Protein AF-A0A9D1SBF5-F1 (afdb_monomer_lite)

Organism: NCBI:txid2840917

Sequence (293 aa):
MAETEKSLSKEQIFRQVKQLCMKADFAPSRRLICQAAGLTPPDPMKISRAFIRGQTQNKIVHQMLDIEQAFARLRKTFSGDEPDENEAQLTAQNLENILPLMSNNQERLFVRYWIDNCYGYLTDITPEKRLENINEIINLIPKGKNDSLLYSYSLLVKDLNISAADKYHTVKKAYQKTNKQEHLSRHYKELLNKTGKNYYYVLCNTASDANTPYKQRCSAVYDAVDVLKDIKYSMSYKCRARIELLNALEKLQQRQNDAKGMQKTFLLRRKYINHLNNINRLFPNPADEYYYR

pLDDT: mean 91.93, std 10.29, range [34.31, 98.5]

Radius of gyration: 27.27 Å; chains: 1; bounding box: 58×42×83 Å

Secondary structure (DSSP, 8-state):
------PPPHHHHHHHHHHHHHTT-HHHHHHHHHHHTT---SSGGGS-HHHHHHT---HHHHHHHHHHHHHHHHHHHTSSSS--HHHHHHHHHHHHHHGGG--SHHHHHHHHHHHHHHHTT-SS--HHHHHHHHHHHHHHSPTTS-HHHHHHHHHHHHHSS--HHHHHHHHHHHHHHS-TTSTTHHHHHHHHHHHHHHHHHHHHHHHH-SSS-HHHHHHHHHHHHHHTTTS---HHHHHHHHHHHHHHHHHHHHHTT-HHHHHHHHHHHHHHHHHHHHHHHH-SSGGGGGG--

Structure (mmCIF, N/CA/C/O backbone):
data_AF-A0A9D1SBF5-F1
#
_entry.id   AF-A0A9D1SBF5-F1
#
loop_
_atom_site.group_PDB
_atom_site.id
_atom_site.type_symbol
_atom_site.label_atom_id
_atom_site.label_alt_id
_atom_site.label_comp_id
_atom_site.label_asym_id
_atom_site.label_entity_id
_atom_site.label_seq_id
_atom_site.pdbx_PDB_ins_code
_atom_site.Cartn_x
_atom_site.Cartn_y
_atom_site.Cartn_z
_atom_site.occupancy
_atom_site.B_iso_or_equiv
_atom_site.auth_seq_id
_atom_site.auth_comp_id
_atom_site.auth_asym_id
_atom_site.auth_atom_id
_atom_site.pdbx_PDB_model_num
ATOM 1 N N . MET A 1 1 ? -5.796 -10.883 56.481 1.00 34.31 1 MET A N 1
ATOM 2 C CA . MET A 1 1 ? -5.516 -9.600 55.807 1.00 34.31 1 MET A CA 1
ATOM 3 C C . MET A 1 1 ? -5.720 -9.823 54.325 1.00 34.31 1 MET A C 1
ATOM 5 O O . MET A 1 1 ? -4.942 -10.562 53.741 1.00 34.31 1 MET A O 1
ATOM 9 N N . ALA A 1 2 ? -6.812 -9.307 53.760 1.00 39.22 2 ALA A N 1
ATOM 10 C CA . ALA A 1 2 ? -7.013 -9.356 52.318 1.00 39.22 2 ALA A CA 1
ATOM 11 C C . ALA A 1 2 ? -5.931 -8.485 51.673 1.00 39.22 2 ALA A C 1
ATOM 13 O O . ALA A 1 2 ? -5.788 -7.320 52.048 1.00 39.22 2 ALA A O 1
ATOM 14 N N . GLU A 1 3 ? -5.138 -9.067 50.776 1.00 36.44 3 GLU A N 1
ATOM 15 C CA . GLU A 1 3 ? -4.258 -8.302 49.903 1.00 36.44 3 GLU A CA 1
ATOM 16 C C . GLU A 1 3 ? -5.119 -7.246 49.211 1.00 36.44 3 GLU A C 1
ATOM 18 O O . GLU A 1 3 ? -6.093 -7.566 48.531 1.00 36.44 3 GLU A O 1
ATOM 23 N N . THR A 1 4 ? -4.818 -5.973 49.449 1.00 40.91 4 THR A N 1
ATOM 24 C CA . THR A 1 4 ? -5.420 -4.873 48.709 1.00 40.91 4 THR A CA 1
ATOM 25 C C . THR A 1 4 ? -5.045 -5.072 47.247 1.00 40.91 4 THR A C 1
ATOM 27 O O . THR A 1 4 ? -3.907 -4.802 46.858 1.00 40.91 4 THR A O 1
ATOM 30 N N . GLU A 1 5 ? -5.985 -5.589 46.446 1.00 46.81 5 GLU A N 1
ATOM 31 C CA . GLU A 1 5 ? -5.870 -5.636 44.990 1.00 46.81 5 GLU A CA 1
ATOM 32 C C . GLU A 1 5 ? -5.387 -4.261 44.532 1.00 46.81 5 GLU A C 1
ATOM 34 O O . GLU A 1 5 ? -6.074 -3.251 44.711 1.00 46.81 5 GLU A O 1
ATOM 39 N N . LYS A 1 6 ? -4.158 -4.194 44.007 1.00 55.59 6 LYS A N 1
ATOM 40 C CA . LYS A 1 6 ? -3.604 -2.954 43.462 1.00 55.59 6 LYS A CA 1
ATOM 41 C C . LYS A 1 6 ? -4.579 -2.451 42.403 1.00 55.59 6 LYS A C 1
ATOM 43 O O . LYS A 1 6 ? -4.660 -3.039 41.325 1.00 55.59 6 LYS A O 1
ATOM 48 N N . SER A 1 7 ? -5.309 -1.375 42.704 1.00 72.19 7 SER A N 1
ATOM 49 C CA . SER A 1 7 ? -6.230 -0.789 41.735 1.00 72.19 7 SER A CA 1
ATOM 50 C C . SER A 1 7 ? -5.425 -0.402 40.497 1.00 72.19 7 SER A C 1
ATOM 52 O O . SER A 1 7 ? -4.439 0.334 40.609 1.00 72.19 7 SER A O 1
ATOM 54 N N . LEU A 1 8 ? -5.817 -0.917 39.335 1.00 78.56 8 LEU A N 1
ATOM 55 C CA . LEU A 1 8 ? -5.140 -0.629 38.075 1.00 78.56 8 LEU A CA 1
ATOM 56 C C . LEU A 1 8 ? -5.112 0.884 37.817 1.00 78.56 8 LEU A C 1
ATOM 58 O O . LEU A 1 8 ? -6.098 1.585 38.051 1.00 78.56 8 LEU A O 1
ATOM 62 N N . SER A 1 9 ? -3.995 1.393 37.295 1.00 87.06 9 SER A N 1
ATOM 63 C CA . SER A 1 9 ? -3.918 2.790 36.858 1.00 87.06 9 SER A CA 1
ATOM 64 C C . SER A 1 9 ? -4.848 3.030 35.662 1.00 87.06 9 SER A C 1
ATOM 66 O O . SER A 1 9 ? -5.157 2.111 34.897 1.00 87.06 9 SER A O 1
ATOM 68 N N . LYS A 1 10 ? -5.265 4.280 35.435 1.00 85.00 10 LYS A N 1
ATOM 69 C CA . LYS A 1 10 ? -6.125 4.630 34.289 1.00 85.00 10 LYS A CA 1
ATOM 70 C C . LYS A 1 10 ? -5.472 4.296 32.947 1.00 85.00 10 LYS A C 1
ATOM 72 O O . LYS A 1 10 ? -6.168 3.929 32.010 1.00 85.00 10 LYS A O 1
ATOM 77 N N . GLU A 1 11 ? -4.148 4.349 32.854 1.00 86.62 11 GLU A N 1
ATOM 78 C CA . GLU A 1 11 ? -3.373 3.958 31.673 1.00 86.62 11 GLU A CA 1
ATOM 79 C C . GLU A 1 11 ? -3.355 2.438 31.473 1.00 86.62 11 GLU A C 1
ATOM 81 O O . GLU A 1 11 ? -3.417 1.960 30.337 1.00 86.62 11 GLU A O 1
ATOM 86 N N . GLN A 1 12 ? -3.287 1.659 32.558 1.00 89.88 12 GLN A N 1
ATOM 87 C CA . GLN A 1 12 ? -3.413 0.200 32.490 1.00 89.88 12 GLN A CA 1
ATOM 88 C C . GLN A 1 12 ? -4.823 -0.190 32.040 1.00 89.88 12 GLN A C 1
ATOM 90 O O . GLN A 1 12 ? -4.971 -1.002 31.123 1.00 89.88 12 GLN A O 1
ATOM 95 N N . ILE A 1 13 ? -5.841 0.462 32.607 1.00 90.88 13 ILE A N 1
ATOM 96 C CA . ILE A 1 13 ? -7.236 0.309 32.192 1.00 90.88 13 ILE A CA 1
ATOM 97 C C . ILE A 1 13 ? -7.404 0.692 30.715 1.00 90.88 13 ILE A C 1
ATOM 99 O O . ILE A 1 13 ? -8.003 -0.061 29.953 1.00 90.88 13 ILE A O 1
ATOM 103 N N . PHE A 1 14 ? -6.809 1.803 30.271 1.00 92.88 14 PHE A N 1
ATOM 104 C CA . PHE A 1 14 ? -6.858 2.250 28.876 1.00 92.88 14 PHE A CA 1
ATOM 105 C C . PHE A 1 14 ? -6.359 1.177 27.900 1.00 92.88 14 PHE A C 1
ATOM 107 O O . PHE A 1 14 ? -6.981 0.915 26.869 1.00 92.88 14 PHE A O 1
ATOM 114 N N . ARG A 1 15 ? -5.239 0.521 28.231 1.00 92.12 15 ARG A N 1
ATOM 115 C CA . ARG A 1 15 ? -4.693 -0.580 27.422 1.00 92.12 15 ARG A CA 1
ATOM 116 C C . ARG A 1 15 ? -5.639 -1.780 27.393 1.00 92.12 15 ARG A C 1
ATOM 118 O O . ARG A 1 15 ? -5.855 -2.334 26.319 1.00 92.12 15 ARG A O 1
ATOM 125 N N . GLN A 1 16 ? -6.219 -2.157 28.532 1.00 94.12 16 GLN A N 1
ATOM 126 C CA . GLN A 1 16 ? -7.167 -3.273 28.607 1.00 94.12 16 GLN A CA 1
ATOM 127 C C . GLN A 1 16 ? -8.449 -2.998 27.817 1.00 94.12 16 GLN A C 1
ATOM 129 O O . GLN A 1 16 ? -8.880 -3.858 27.052 1.00 94.12 16 GLN A O 1
ATOM 134 N N . VAL A 1 17 ? -9.013 -1.791 27.928 1.00 94.50 17 VAL A N 1
ATOM 135 C CA . VAL A 1 17 ? -10.208 -1.382 27.175 1.00 94.50 17 VAL A CA 1
ATOM 136 C C . VAL A 1 17 ? -9.982 -1.536 25.674 1.00 94.50 17 VAL A C 1
ATOM 138 O O . VAL A 1 17 ? -10.803 -2.162 25.012 1.00 94.50 17 VAL A O 1
ATOM 141 N N . LYS A 1 18 ? -8.849 -1.065 25.134 1.00 94.44 18 LYS A N 1
ATOM 142 C CA . LYS A 1 18 ? -8.529 -1.245 23.706 1.00 94.44 18 LYS A CA 1
ATOM 143 C C . LYS A 1 18 ? -8.557 -2.709 23.277 1.00 94.44 18 LYS A C 1
ATOM 145 O O . LYS A 1 18 ? -9.200 -3.044 22.287 1.00 94.44 18 LYS A O 1
ATOM 150 N N . GLN A 1 19 ? -7.887 -3.575 24.037 1.00 94.62 19 GLN A N 1
ATOM 151 C CA . GLN A 1 19 ? -7.798 -5.003 23.729 1.00 94.62 19 GLN A CA 1
ATOM 152 C C . GLN A 1 19 ? -9.167 -5.692 23.794 1.00 94.62 19 GLN A C 1
ATOM 154 O O . GLN A 1 19 ? -9.482 -6.502 22.926 1.00 94.62 19 GLN A O 1
ATOM 159 N N . LEU A 1 20 ? -9.993 -5.346 24.785 1.00 96.56 20 LEU A N 1
ATOM 160 C CA . LEU A 1 20 ? -11.356 -5.865 24.920 1.00 96.56 20 LEU A CA 1
ATOM 161 C C . LEU A 1 20 ? -12.252 -5.390 23.771 1.00 96.56 20 LEU A C 1
ATOM 163 O O . LEU A 1 20 ? -12.936 -6.199 23.151 1.00 96.56 20 LEU A O 1
ATOM 167 N N . CYS A 1 21 ? -12.208 -4.102 23.419 1.00 96.19 21 CYS A N 1
ATOM 168 C CA . CYS A 1 21 ? -13.019 -3.571 22.325 1.00 96.19 21 CYS A CA 1
ATOM 169 C C . CYS A 1 21 ? -12.639 -4.172 20.963 1.00 96.19 21 CYS A C 1
ATOM 171 O O . CYS A 1 21 ? -13.533 -4.488 20.183 1.00 96.19 21 CYS A O 1
ATOM 173 N N . MET A 1 22 ? -11.347 -4.400 20.692 1.00 94.44 22 MET A N 1
ATOM 174 C CA . MET A 1 22 ? -10.891 -5.085 19.470 1.00 94.44 22 MET A CA 1
ATOM 175 C C . MET A 1 22 ? -11.373 -6.543 19.383 1.00 94.44 22 MET A C 1
ATOM 177 O O . MET A 1 22 ? -11.531 -7.067 18.284 1.00 94.44 22 MET A O 1
ATOM 181 N N . LYS A 1 23 ? -11.631 -7.189 20.528 1.00 95.31 23 LYS A N 1
ATOM 182 C CA . LYS A 1 23 ? -12.239 -8.529 20.630 1.00 95.31 23 LYS A CA 1
ATOM 183 C C . LYS A 1 23 ? -13.770 -8.504 20.685 1.00 95.31 23 LYS A C 1
ATOM 185 O O . LYS A 1 23 ? -14.392 -9.553 20.786 1.00 95.31 23 LYS A O 1
ATOM 190 N N . ALA A 1 24 ? -14.375 -7.318 20.614 1.00 94.12 24 ALA A N 1
ATOM 191 C CA . ALA A 1 24 ? -15.806 -7.086 20.785 1.00 94.12 24 ALA A CA 1
ATOM 192 C C . ALA A 1 24 ? -16.375 -7.459 22.177 1.00 94.12 24 ALA A C 1
ATOM 194 O O . ALA A 1 24 ? -17.587 -7.653 22.319 1.00 94.12 24 ALA A O 1
ATOM 195 N N . ASP A 1 25 ? -15.529 -7.472 23.213 1.00 95.69 25 ASP A N 1
ATOM 196 C CA . ASP A 1 25 ? -15.890 -7.725 24.615 1.00 95.69 25 ASP A CA 1
ATOM 197 C C . ASP A 1 25 ? -16.334 -6.428 25.321 1.00 95.69 25 ASP A C 1
ATOM 199 O O . ASP A 1 25 ? -15.654 -5.883 26.197 1.00 95.69 25 ASP A O 1
ATOM 203 N N . PHE A 1 26 ? -17.497 -5.899 24.926 1.00 95.12 26 PHE A N 1
ATOM 204 C CA . PHE A 1 26 ? -17.938 -4.563 25.355 1.00 95.12 26 PHE A CA 1
ATOM 205 C C . PHE A 1 26 ? -18.413 -4.469 26.808 1.00 95.12 26 PHE A C 1
ATOM 207 O O . PHE A 1 26 ? -18.226 -3.436 27.441 1.00 95.12 26 PHE A O 1
ATOM 214 N N . ALA A 1 27 ? -19.016 -5.517 27.375 1.00 94.62 27 ALA A N 1
ATOM 215 C CA . ALA A 1 27 ? -19.470 -5.462 28.768 1.00 94.62 27 ALA A CA 1
ATOM 216 C C . ALA A 1 27 ? -18.290 -5.371 29.764 1.00 94.62 27 ALA A C 1
ATOM 218 O O . ALA A 1 27 ? -18.310 -4.485 30.627 1.00 94.62 27 ALA A O 1
ATOM 219 N N . PRO A 1 28 ? -17.222 -6.189 29.630 1.00 95.25 28 PRO A N 1
ATOM 220 C CA . PRO A 1 28 ? -15.994 -6.001 30.399 1.00 95.25 28 PRO A CA 1
ATOM 221 C C . PRO A 1 28 ? -15.325 -4.644 30.150 1.00 95.25 28 PRO A C 1
ATOM 223 O O . PRO A 1 28 ? -14.908 -3.998 31.113 1.00 95.25 28 PRO A O 1
ATOM 226 N N . SER A 1 29 ? -15.263 -4.165 28.895 1.00 96.44 29 SER A N 1
ATOM 227 C CA . SER A 1 29 ? -14.674 -2.846 28.621 1.00 96.44 29 SER A CA 1
ATOM 228 C C . SER A 1 29 ? -15.463 -1.734 29.301 1.00 96.44 29 SER A C 1
ATOM 230 O O . SER A 1 29 ? -14.875 -0.878 29.955 1.00 96.44 29 SER A O 1
ATOM 232 N N . ARG A 1 30 ? -16.799 -1.770 29.225 1.00 96.50 30 ARG A N 1
ATOM 233 C CA . ARG A 1 30 ? -17.650 -0.751 29.836 1.00 96.50 30 ARG A CA 1
ATOM 234 C C . ARG A 1 30 ? -17.506 -0.724 31.350 1.00 96.50 30 ARG A C 1
ATOM 236 O O . ARG A 1 30 ? -17.469 0.358 31.928 1.00 96.50 30 ARG A O 1
ATOM 243 N N . ARG A 1 31 ? -17.381 -1.890 31.994 1.00 95.50 31 ARG A N 1
ATOM 244 C CA . ARG A 1 31 ? -17.140 -1.984 33.443 1.00 95.50 31 ARG A CA 1
ATOM 245 C C . ARG A 1 31 ? -15.859 -1.256 33.844 1.00 95.50 31 ARG A C 1
ATOM 247 O O . ARG A 1 31 ? -15.890 -0.452 34.770 1.00 95.50 31 ARG A O 1
ATOM 254 N N . LEU A 1 32 ? -14.771 -1.500 33.119 1.00 95.50 32 LEU A N 1
ATOM 255 C CA . LEU A 1 32 ? -13.489 -0.837 33.340 1.00 95.50 32 LEU A CA 1
ATOM 256 C C . LEU A 1 32 ? -13.573 0.685 33.136 1.00 95.50 32 LEU A C 1
ATOM 258 O O . LEU A 1 32 ? -13.028 1.450 33.929 1.00 95.50 32 LEU A O 1
ATOM 262 N N . ILE A 1 33 ? -14.296 1.133 32.106 1.00 96.12 33 ILE A N 1
ATOM 263 C CA . ILE A 1 33 ? -14.530 2.562 31.853 1.00 96.12 33 ILE A CA 1
ATOM 264 C C . ILE A 1 33 ? -15.319 3.198 33.005 1.00 96.12 33 ILE A C 1
ATOM 266 O O . ILE A 1 33 ? -14.937 4.265 33.484 1.00 96.12 33 ILE A O 1
ATOM 270 N N . CYS A 1 34 ? -16.385 2.543 33.479 1.00 94.75 34 CYS A N 1
ATOM 271 C CA . CYS A 1 34 ? -17.155 2.999 34.636 1.00 94.75 34 CYS A CA 1
ATOM 272 C C . CYS A 1 34 ? -16.263 3.120 35.877 1.00 94.75 34 CYS A C 1
ATOM 274 O O . CYS A 1 34 ? -16.249 4.176 36.503 1.00 94.75 34 CYS A O 1
ATOM 276 N N . GLN A 1 35 ? -15.451 2.102 36.179 1.00 92.81 35 GLN A N 1
ATOM 277 C C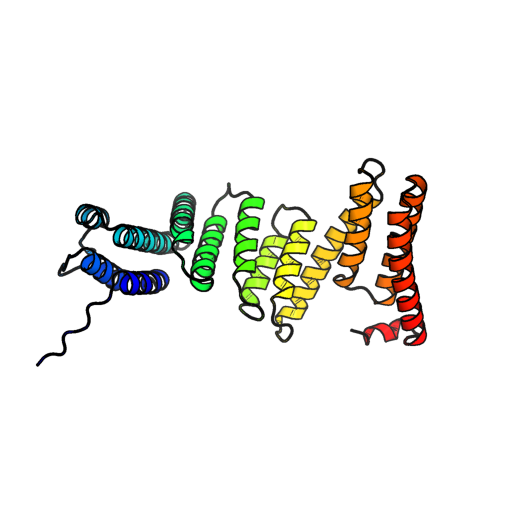A . GLN A 1 35 ? -14.512 2.137 37.306 1.00 92.81 35 GLN A CA 1
ATOM 278 C C . GLN A 1 35 ? -13.519 3.301 37.188 1.00 92.81 35 GLN A C 1
ATOM 280 O O . GLN A 1 35 ? -13.316 4.041 38.149 1.00 92.81 35 GLN A O 1
ATOM 285 N N . ALA A 1 36 ? -12.953 3.531 35.998 1.00 92.69 36 ALA A N 1
ATOM 286 C CA . ALA A 1 36 ? -12.052 4.657 35.747 1.00 92.69 36 ALA A CA 1
ATOM 287 C C . ALA A 1 36 ? -12.742 6.031 35.886 1.00 92.69 36 ALA A C 1
ATOM 289 O O . ALA A 1 36 ? -12.075 7.025 36.198 1.00 92.69 36 ALA A O 1
ATOM 290 N N . ALA A 1 37 ? -14.060 6.084 35.676 1.00 93.06 37 ALA A N 1
ATOM 291 C CA . ALA A 1 37 ? -14.909 7.250 35.902 1.00 93.06 37 ALA A CA 1
ATOM 292 C C . ALA A 1 37 ? -15.379 7.402 37.364 1.00 93.06 37 ALA A C 1
ATOM 294 O O . ALA A 1 37 ? -16.045 8.385 37.671 1.00 93.06 37 ALA A O 1
ATOM 295 N N . GLY A 1 38 ? -15.049 6.462 38.260 1.00 91.56 38 GLY A N 1
ATOM 296 C CA . GLY A 1 38 ? -15.526 6.457 39.649 1.00 91.56 38 GLY A CA 1
ATOM 297 C C . GLY A 1 38 ? -16.947 5.906 39.825 1.00 91.56 38 GLY A C 1
ATOM 298 O O . GLY A 1 38 ? -17.592 6.187 40.829 1.00 91.56 38 GLY A O 1
ATOM 299 N N . LEU A 1 39 ? -17.447 5.137 38.855 1.00 91.12 39 LEU A N 1
ATOM 300 C CA . LEU A 1 39 ? -18.784 4.543 38.848 1.00 91.12 39 LEU A CA 1
ATOM 301 C C . LEU A 1 39 ? -18.707 3.021 39.038 1.00 91.12 39 LEU A C 1
ATOM 303 O O . LEU A 1 39 ? -17.904 2.340 38.400 1.00 91.12 39 LEU A O 1
ATOM 307 N N . THR A 1 40 ? -19.608 2.465 39.846 1.00 89.75 40 THR A N 1
ATOM 308 C CA . THR A 1 40 ? -19.711 1.018 40.114 1.00 89.75 40 THR A CA 1
ATOM 309 C C . THR A 1 40 ? -21.138 0.497 39.894 1.00 89.75 40 THR A C 1
ATOM 311 O O . THR A 1 40 ? -21.772 -0.018 40.815 1.00 89.75 40 THR A O 1
ATOM 314 N N . PRO A 1 41 ? -21.699 0.633 38.677 1.00 89.00 41 PRO A N 1
ATOM 315 C CA . PRO A 1 41 ? -23.058 0.179 38.418 1.00 89.00 41 PRO A CA 1
ATOM 316 C C . PRO A 1 41 ? -23.175 -1.353 38.484 1.00 89.00 41 PRO A C 1
ATOM 318 O O . PRO A 1 41 ? -22.258 -2.044 38.031 1.00 89.00 41 PRO A O 1
ATOM 321 N N . PRO A 1 42 ? -24.321 -1.895 38.945 1.00 87.88 42 PRO A N 1
ATOM 322 C CA . PRO A 1 42 ? -24.581 -3.337 38.919 1.00 87.88 42 PRO A CA 1
ATOM 323 C C . PRO A 1 42 ? -24.503 -3.922 37.502 1.00 87.88 42 PRO A C 1
ATOM 325 O O . PRO A 1 42 ? -23.932 -4.990 37.291 1.00 87.88 42 PRO A O 1
ATOM 328 N N . ASP A 1 43 ? -25.029 -3.184 36.520 1.00 91.44 43 ASP A N 1
ATOM 329 C CA . ASP A 1 43 ? -24.942 -3.514 35.100 1.00 91.44 43 ASP A CA 1
ATOM 330 C C . ASP A 1 43 ? -24.318 -2.338 34.323 1.00 91.44 43 ASP A C 1
ATOM 332 O O . ASP A 1 43 ? -24.965 -1.300 34.144 1.00 91.44 43 ASP A O 1
ATOM 336 N N . PRO A 1 44 ? -23.064 -2.470 33.851 1.00 89.00 44 PRO A N 1
ATOM 337 C CA . PRO A 1 44 ? -22.361 -1.393 33.164 1.00 89.00 44 PRO A CA 1
ATOM 338 C C . PRO A 1 44 ? -22.987 -1.038 31.809 1.00 89.00 44 PRO A C 1
ATOM 340 O O . PRO A 1 44 ? -22.839 0.098 31.358 1.00 89.00 44 PRO A O 1
ATOM 343 N N . MET A 1 45 ? -23.705 -1.964 31.164 1.00 93.12 45 MET A N 1
ATOM 344 C CA . MET A 1 45 ? -24.280 -1.741 29.833 1.00 93.12 45 MET A CA 1
ATOM 345 C C . MET A 1 45 ? -25.588 -0.944 29.868 1.00 93.12 45 MET A C 1
ATOM 347 O O . MET A 1 45 ? -25.941 -0.329 28.863 1.00 93.12 45 MET A O 1
ATOM 351 N N . LYS A 1 46 ? -26.272 -0.885 31.020 1.00 92.88 46 LYS A N 1
ATOM 352 C CA . LYS A 1 46 ? -27.483 -0.061 31.208 1.00 92.88 46 LYS A CA 1
ATOM 353 C C . LYS A 1 46 ? -27.196 1.435 31.302 1.00 92.88 46 LYS A C 1
ATOM 355 O O . LYS A 1 46 ? -28.109 2.243 31.158 1.00 92.88 46 LYS A O 1
ATOM 360 N N . ILE A 1 47 ? -25.943 1.820 31.531 1.00 92.19 47 ILE A N 1
ATOM 361 C CA . ILE A 1 47 ? -25.546 3.225 31.594 1.00 92.19 47 ILE A CA 1
ATOM 362 C C . ILE A 1 47 ? -25.083 3.694 30.215 1.00 92.19 47 ILE A C 1
ATOM 364 O O . ILE A 1 47 ? -24.245 3.065 29.565 1.00 92.19 47 ILE A O 1
ATOM 368 N N . SER A 1 48 ? -25.608 4.832 29.759 1.00 93.69 48 SER A N 1
ATOM 369 C CA . SER A 1 48 ? -25.229 5.410 28.469 1.00 93.69 48 SER A CA 1
ATOM 370 C C . SER A 1 48 ? -23.810 5.994 28.497 1.00 93.69 48 SER A C 1
ATOM 372 O O . SER A 1 48 ? -23.325 6.475 29.522 1.00 93.69 48 SER A O 1
ATOM 374 N N . ARG A 1 49 ? -23.134 6.013 27.338 1.00 94.44 49 ARG A N 1
ATOM 375 C CA . ARG A 1 49 ? -21.815 6.663 27.204 1.00 94.44 49 ARG A CA 1
ATOM 376 C C . ARG A 1 49 ? -21.880 8.150 27.561 1.00 94.44 49 ARG A C 1
ATOM 378 O O . ARG A 1 49 ? -20.967 8.657 28.199 1.00 94.44 49 ARG A O 1
ATOM 385 N N . ALA A 1 50 ? -22.964 8.826 27.172 1.00 94.62 50 ALA A N 1
ATOM 386 C CA . ALA A 1 50 ? -23.190 10.242 27.454 1.00 94.62 50 ALA A CA 1
ATOM 387 C C . ALA A 1 50 ? -23.286 10.519 28.960 1.00 94.62 50 ALA A C 1
ATOM 389 O O . ALA A 1 50 ? -22.667 11.465 29.440 1.00 94.62 50 ALA A O 1
ATOM 390 N N . PHE A 1 51 ? -23.979 9.654 29.711 1.00 95.62 51 PHE A N 1
ATOM 391 C CA . PHE A 1 51 ? -24.026 9.759 31.167 1.00 95.62 51 PHE A CA 1
ATOM 392 C C . PHE A 1 51 ? -22.621 9.669 31.767 1.00 95.62 51 PHE A C 1
ATOM 394 O O . PHE A 1 51 ? -22.234 10.552 32.521 1.00 95.62 51 PHE A O 1
ATOM 401 N N . ILE A 1 52 ? -21.823 8.665 31.376 1.00 95.44 52 ILE A N 1
ATOM 402 C CA . ILE A 1 52 ? -20.452 8.491 31.889 1.00 95.44 52 ILE A CA 1
ATOM 403 C C . ILE A 1 52 ? -19.583 9.716 31.572 1.00 95.44 52 ILE A C 1
ATOM 405 O O . ILE A 1 52 ? -18.858 10.182 32.449 1.00 95.44 52 ILE A O 1
ATOM 409 N N . ARG A 1 53 ? -19.685 10.282 30.357 1.00 95.62 53 ARG A N 1
ATOM 410 C CA . ARG A 1 53 ? -18.981 11.531 30.004 1.00 95.62 53 ARG A CA 1
ATOM 411 C C . ARG A 1 53 ? -19.369 12.688 30.919 1.00 95.62 53 ARG A C 1
ATOM 413 O O . ARG A 1 53 ? -18.493 13.448 31.305 1.00 95.62 53 ARG A O 1
ATOM 420 N N . GLY A 1 54 ? -20.646 12.806 31.282 1.00 94.44 54 GLY A N 1
ATOM 421 C CA . GLY A 1 54 ? -21.128 13.841 32.199 1.00 94.44 54 GLY A CA 1
ATOM 422 C C . GLY A 1 54 ? -20.588 13.709 33.628 1.00 94.44 54 GLY A C 1
ATOM 423 O O . GLY A 1 54 ? -20.497 14.711 34.327 1.00 94.44 54 GLY A O 1
ATOM 424 N N . GLN A 1 55 ? -20.184 12.506 34.051 1.00 93.19 55 GLN A N 1
ATOM 425 C CA . GLN A 1 55 ? -19.674 12.253 35.406 1.00 93.19 55 GLN A CA 1
ATOM 426 C C . GLN A 1 55 ? -18.173 12.535 35.570 1.00 93.19 55 GLN A C 1
ATOM 428 O O . GLN A 1 55 ? -17.660 12.516 36.686 1.00 93.19 55 GLN A O 1
ATOM 433 N N . THR A 1 56 ? -17.424 12.779 34.488 1.00 92.56 56 THR A N 1
ATOM 434 C CA . THR A 1 56 ? -15.979 13.013 34.591 1.00 92.56 56 THR A CA 1
ATOM 435 C C . THR A 1 56 ? -15.440 13.919 33.493 1.00 92.56 56 THR A C 1
ATOM 437 O O . THR A 1 56 ? -15.816 13.799 32.334 1.00 92.56 56 THR A O 1
ATOM 440 N N . GLN A 1 57 ? -14.481 14.779 33.838 1.00 91.88 57 GLN A N 1
ATOM 441 C CA . GLN A 1 57 ? -13.704 15.575 32.874 1.00 91.88 57 GLN A CA 1
ATOM 442 C C . GLN A 1 57 ? -12.388 14.886 32.471 1.00 91.88 57 GLN A C 1
ATOM 444 O O . GLN A 1 57 ? -11.529 15.474 31.815 1.00 91.88 57 GLN A O 1
ATOM 449 N N . ASN A 1 58 ? -12.177 13.633 32.893 1.00 92.75 58 ASN A N 1
ATOM 450 C CA . ASN A 1 58 ? -10.934 12.930 32.616 1.00 92.75 58 ASN A CA 1
ATOM 451 C C . ASN A 1 58 ? -10.833 12.542 31.131 1.00 92.75 58 ASN A C 1
ATOM 453 O O . ASN A 1 58 ? -11.539 11.651 30.654 1.00 92.75 58 ASN A O 1
ATOM 457 N N . LYS A 1 59 ? -9.880 13.161 30.426 1.00 94.44 59 LYS A N 1
ATOM 458 C CA . LYS A 1 59 ? -9.630 12.934 28.996 1.00 94.44 59 LYS A CA 1
ATOM 459 C C . LYS A 1 59 ? -9.403 11.462 28.634 1.00 94.44 59 LYS A C 1
ATOM 461 O O . LYS A 1 59 ? -9.869 11.030 27.585 1.00 94.44 59 LYS A O 1
ATOM 466 N N . ILE A 1 60 ? -8.731 10.680 29.485 1.00 94.12 60 ILE A N 1
ATOM 467 C CA . ILE A 1 60 ? -8.471 9.258 29.208 1.00 94.12 60 ILE A CA 1
ATOM 468 C C . ILE A 1 60 ? -9.791 8.481 29.199 1.00 94.12 60 ILE A C 1
ATOM 470 O O . ILE A 1 60 ? -10.016 7.678 28.299 1.00 94.12 60 ILE A O 1
ATOM 474 N N . VAL A 1 61 ? -10.698 8.751 30.143 1.00 95.06 61 VAL A N 1
ATOM 475 C CA . VAL A 1 61 ? -12.023 8.106 30.174 1.00 95.06 61 VAL A CA 1
ATOM 476 C C . VAL A 1 61 ? -12.827 8.453 28.918 1.00 95.06 61 VAL A C 1
ATOM 478 O O . VAL A 1 61 ? -13.448 7.574 28.324 1.00 95.06 61 VAL A O 1
ATOM 481 N N . HIS A 1 62 ? -12.778 9.708 28.464 1.00 96.38 62 HIS A N 1
ATOM 482 C CA . HIS A 1 62 ? -13.437 10.118 27.218 1.00 96.38 62 HIS A CA 1
ATOM 483 C C . HIS A 1 62 ? -12.868 9.379 26.002 1.00 96.38 62 HIS A C 1
ATOM 485 O O . HIS A 1 62 ? -13.640 8.842 25.213 1.00 96.38 62 HIS A O 1
ATOM 491 N N . GLN A 1 63 ? -11.543 9.249 25.913 1.00 96.62 63 GLN A N 1
ATOM 492 C CA . GLN A 1 63 ? -10.879 8.480 24.857 1.00 96.62 63 GLN A CA 1
ATOM 493 C C . GLN A 1 63 ? -11.255 6.990 24.891 1.00 96.62 63 GLN A C 1
ATOM 495 O O . GLN A 1 63 ? -11.449 6.381 23.841 1.00 96.62 63 GLN A O 1
ATOM 500 N N . MET A 1 64 ? -11.396 6.387 26.079 1.00 97.38 64 MET A N 1
ATOM 501 C CA . MET A 1 64 ? -11.885 5.008 26.203 1.00 97.38 64 MET A CA 1
ATOM 502 C C . MET A 1 64 ? -13.313 4.859 25.659 1.00 97.38 64 MET A C 1
ATOM 504 O O . MET A 1 64 ? -13.616 3.875 24.985 1.00 97.38 64 MET A O 1
ATOM 508 N N . LEU A 1 65 ? -14.184 5.837 25.931 1.00 97.19 65 LEU A N 1
ATOM 509 C CA . LEU A 1 65 ? -15.556 5.860 25.418 1.00 97.19 65 LEU A CA 1
ATOM 510 C C . LEU A 1 65 ? -15.596 6.043 23.896 1.00 97.19 65 LEU A C 1
ATOM 512 O O . LEU A 1 65 ? -16.433 5.411 23.254 1.00 97.19 65 LEU A O 1
ATOM 516 N N . ASP A 1 66 ? -14.701 6.856 23.322 1.00 97.31 66 ASP A N 1
ATOM 517 C CA . ASP A 1 66 ? -14.558 7.014 21.866 1.00 97.31 66 ASP A CA 1
ATOM 518 C C . ASP A 1 66 ? -14.173 5.679 21.207 1.00 97.31 66 ASP A C 1
ATOM 520 O O . ASP A 1 66 ? -14.818 5.242 20.253 1.00 97.31 66 ASP A O 1
ATOM 524 N N . ILE A 1 67 ? -13.174 4.986 21.768 1.00 97.56 67 ILE A N 1
ATOM 525 C CA . ILE A 1 67 ? -12.714 3.668 21.302 1.00 97.56 67 ILE A CA 1
ATOM 526 C C . ILE A 1 67 ? -13.848 2.645 21.346 1.00 97.56 67 ILE A C 1
ATOM 528 O O . ILE A 1 67 ? -14.128 1.966 20.357 1.00 97.56 67 ILE A O 1
ATOM 532 N N . GLU A 1 68 ? -14.520 2.534 22.488 1.00 97.62 68 GLU A N 1
ATOM 533 C CA . GLU A 1 68 ? -15.596 1.567 22.650 1.00 97.62 68 GLU A CA 1
ATOM 534 C C . GLU A 1 68 ? -16.788 1.885 21.733 1.00 97.62 68 GLU A C 1
ATOM 536 O O . GLU A 1 68 ? -17.409 0.973 21.188 1.00 97.62 68 GLU A O 1
ATOM 541 N N . GLN A 1 69 ? -17.109 3.165 21.525 1.00 96.88 69 GLN A N 1
ATOM 542 C CA . GLN A 1 69 ? -18.147 3.584 20.585 1.00 96.88 69 GLN A CA 1
ATOM 543 C C . GLN A 1 69 ? -17.800 3.203 19.144 1.00 96.88 69 GLN A C 1
ATOM 545 O O . GLN A 1 69 ? -18.665 2.672 18.445 1.00 96.88 69 GLN A O 1
ATOM 550 N N . ALA A 1 70 ? -16.563 3.446 18.710 1.00 97.94 70 ALA A N 1
ATOM 551 C CA . ALA A 1 70 ? -16.109 3.110 17.366 1.00 97.94 70 ALA A CA 1
ATOM 552 C C . ALA A 1 70 ? -16.203 1.599 17.098 1.00 97.94 70 ALA A C 1
ATOM 554 O O . ALA A 1 70 ? -16.787 1.190 16.096 1.00 97.94 70 ALA A O 1
ATOM 555 N N . PHE A 1 71 ? -15.726 0.760 18.024 1.00 97.88 71 PHE A N 1
ATOM 556 C CA . PHE A 1 71 ? -15.792 -0.697 17.863 1.00 97.88 71 PHE A CA 1
ATOM 557 C C . PHE A 1 71 ? -17.203 -1.274 18.036 1.00 97.88 71 PHE A C 1
ATOM 559 O O . PHE A 1 71 ? -17.564 -2.221 17.339 1.00 97.88 71 PHE A O 1
ATOM 566 N N . ALA A 1 72 ? -18.038 -0.702 18.910 1.00 95.88 72 ALA A N 1
ATOM 567 C CA . ALA A 1 72 ? -19.443 -1.100 18.999 1.00 95.88 72 ALA A CA 1
ATOM 568 C C . ALA A 1 72 ? -20.198 -0.782 17.703 1.00 95.88 72 ALA A C 1
ATOM 570 O O . ALA A 1 72 ? -21.017 -1.587 17.260 1.00 95.88 72 ALA A O 1
ATOM 571 N N . ARG A 1 73 ? -19.898 0.364 17.076 1.00 95.88 73 ARG A N 1
ATOM 572 C CA . ARG A 1 73 ? -20.454 0.708 15.767 1.00 95.88 73 ARG A CA 1
ATOM 573 C C . ARG A 1 73 ? -19.945 -0.236 14.689 1.00 95.88 73 ARG A C 1
ATOM 575 O O . ARG A 1 73 ? -20.770 -0.768 13.967 1.00 95.88 73 ARG A O 1
ATOM 582 N N . LEU A 1 74 ? -18.643 -0.523 14.657 1.00 97.31 74 LEU A N 1
ATOM 583 C CA . LEU A 1 74 ? -18.077 -1.520 13.748 1.00 97.31 74 LEU A CA 1
ATOM 584 C C . LEU A 1 74 ? -18.829 -2.854 13.831 1.00 97.31 74 LEU A C 1
ATOM 586 O O . LEU A 1 74 ? -19.255 -3.380 12.809 1.00 97.31 74 LEU A O 1
ATOM 590 N N . ARG A 1 75 ? -19.055 -3.375 15.044 1.00 95.44 75 ARG A N 1
ATOM 591 C CA . ARG A 1 75 ? -19.812 -4.622 15.222 1.00 95.44 75 ARG A CA 1
ATOM 592 C C . ARG A 1 75 ? -21.234 -4.518 14.677 1.00 95.44 75 ARG A C 1
ATOM 594 O O . ARG A 1 75 ? -21.709 -5.485 14.104 1.00 95.44 75 ARG A O 1
ATOM 601 N N . LYS A 1 76 ? -21.910 -3.382 14.874 1.00 94.19 76 LYS A N 1
ATOM 602 C CA . LYS A 1 76 ? -23.267 -3.156 14.355 1.00 94.19 76 LYS A CA 1
ATOM 603 C C . LYS A 1 76 ? -23.276 -3.172 12.824 1.00 94.19 76 LYS A C 1
ATOM 605 O O . LYS A 1 76 ? -24.044 -3.928 12.242 1.00 94.19 76 LYS A O 1
ATOM 610 N N . THR A 1 77 ? -22.389 -2.400 12.207 1.00 95.50 77 THR A N 1
ATOM 611 C CA . THR A 1 77 ? -22.292 -2.224 10.751 1.00 95.50 77 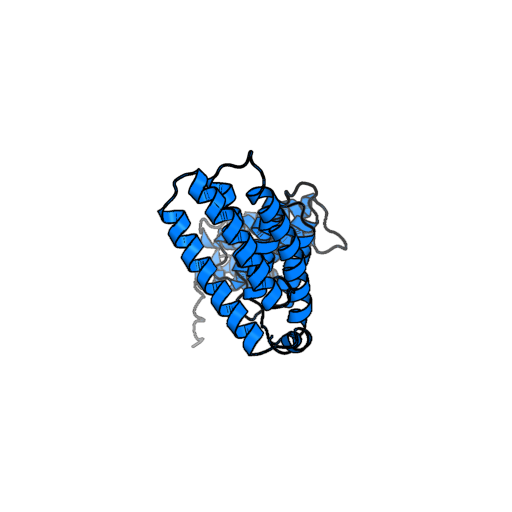THR A CA 1
ATOM 612 C C . THR A 1 77 ? -22.067 -3.544 10.018 1.00 95.50 77 THR A C 1
ATOM 614 O O . THR A 1 77 ? -22.633 -3.760 8.958 1.00 95.50 77 THR A O 1
ATOM 617 N N . PHE A 1 78 ? -21.291 -4.457 10.609 1.00 93.88 78 PHE A N 1
ATOM 618 C CA . PHE A 1 78 ? -20.998 -5.783 10.047 1.00 93.88 78 PHE A CA 1
ATOM 619 C C . PHE A 1 78 ? -21.747 -6.924 10.761 1.00 93.88 78 PHE A C 1
ATOM 621 O O . PHE A 1 78 ? -21.260 -8.052 10.795 1.00 93.88 78 PHE A O 1
ATOM 628 N N . SER A 1 79 ? -22.891 -6.640 11.398 1.00 91.06 79 SER A N 1
ATOM 629 C CA . SER A 1 79 ? -23.724 -7.683 12.026 1.00 91.06 79 SER A CA 1
ATOM 630 C C . SER A 1 79 ? -24.762 -8.308 11.090 1.00 91.06 79 SER A C 1
ATOM 632 O O . SER A 1 79 ? -25.245 -9.396 11.397 1.00 91.06 79 SER A O 1
ATOM 634 N N . GLY A 1 80 ? -25.105 -7.634 9.989 1.00 84.44 80 GLY A N 1
ATOM 635 C CA . GLY A 1 80 ? -25.944 -8.172 8.914 1.00 84.44 80 GLY A CA 1
ATOM 636 C C . GLY A 1 80 ? -25.113 -8.741 7.763 1.00 84.44 80 GLY A C 1
ATOM 637 O O . GLY A 1 80 ? -23.885 -8.763 7.837 1.00 84.44 80 GLY A O 1
ATOM 638 N N . ASP A 1 81 ? -25.795 -9.171 6.700 1.00 82.38 81 ASP A N 1
ATOM 639 C CA . ASP A 1 81 ? -25.153 -9.769 5.523 1.00 82.38 81 ASP A CA 1
ATOM 640 C C . ASP A 1 81 ? -24.331 -8.742 4.722 1.00 82.38 81 ASP A C 1
ATOM 642 O O . ASP A 1 81 ? -23.183 -9.015 4.373 1.00 82.38 81 ASP A O 1
ATOM 646 N N . GLU A 1 82 ? -24.879 -7.542 4.491 1.00 86.06 82 GLU A N 1
ATOM 647 C CA . GLU A 1 82 ? -24.193 -6.435 3.810 1.00 86.06 82 GLU A CA 1
ATOM 648 C C . GLU A 1 82 ? -24.381 -5.108 4.575 1.00 86.06 82 GLU A C 1
ATOM 650 O O . GLU A 1 82 ? -25.514 -4.738 4.898 1.00 86.06 82 GLU A O 1
ATOM 655 N N . PRO A 1 83 ? -23.292 -4.381 4.891 1.00 88.62 83 PRO A N 1
ATOM 656 C CA . PRO A 1 83 ? -23.356 -3.040 5.465 1.00 88.62 83 PRO A CA 1
ATOM 657 C C . PRO A 1 83 ? -24.041 -2.012 4.556 1.00 88.62 83 PRO A C 1
ATOM 659 O O . PRO A 1 83 ? -23.718 -1.909 3.374 1.00 88.62 83 PRO A O 1
ATOM 662 N N . ASP A 1 84 ? -24.897 -1.171 5.141 1.00 91.56 84 ASP A N 1
ATOM 663 C CA . ASP A 1 84 ? -25.377 0.056 4.495 1.00 91.56 84 ASP A CA 1
ATOM 664 C C . ASP A 1 84 ? -24.231 1.069 4.323 1.00 91.56 84 ASP A C 1
ATOM 666 O O . ASP A 1 84 ? -23.372 1.213 5.201 1.00 91.56 84 ASP A O 1
ATOM 670 N N . GLU A 1 85 ? -24.239 1.813 3.216 1.00 92.81 85 GLU A N 1
ATOM 671 C CA . GLU A 1 85 ? -23.198 2.791 2.889 1.00 92.81 85 GLU A CA 1
ATOM 672 C C . GLU A 1 85 ? -23.048 3.879 3.967 1.00 92.81 85 GLU A C 1
ATOM 674 O O . GLU A 1 85 ? -21.926 4.193 4.377 1.00 92.81 85 GLU A O 1
ATOM 679 N N . ASN A 1 86 ? -24.151 4.415 4.504 1.00 92.88 86 ASN A N 1
ATOM 680 C CA . ASN A 1 86 ? -24.086 5.446 5.545 1.00 92.88 86 ASN A CA 1
ATOM 681 C C . ASN A 1 86 ? -23.534 4.869 6.853 1.00 92.88 86 ASN A C 1
ATOM 683 O O . ASN A 1 86 ? -22.764 5.526 7.566 1.00 92.88 86 ASN A O 1
ATOM 687 N N . GLU A 1 87 ? -23.908 3.629 7.185 1.00 94.12 87 GLU A N 1
ATOM 688 C CA . GLU A 1 87 ? -23.356 2.933 8.346 1.00 94.12 87 GLU A CA 1
ATOM 689 C C . GLU A 1 87 ? -21.853 2.675 8.184 1.00 94.12 87 GLU A C 1
ATOM 691 O O . GLU A 1 87 ? -21.086 2.941 9.120 1.00 94.12 87 GLU A O 1
ATOM 696 N N . ALA A 1 88 ? -21.409 2.236 7.004 1.00 95.56 88 ALA A N 1
ATOM 697 C CA . ALA A 1 88 ? -20.001 2.050 6.671 1.00 95.56 88 ALA A CA 1
ATOM 698 C C . ALA A 1 88 ? -19.222 3.371 6.744 1.00 95.56 88 ALA A C 1
ATOM 700 O O . ALA A 1 88 ? -18.162 3.422 7.376 1.00 95.56 88 ALA A O 1
ATOM 701 N N . GLN A 1 89 ? -19.768 4.462 6.202 1.00 95.56 89 GLN A N 1
ATOM 702 C CA . GLN A 1 89 ? -19.129 5.778 6.209 1.00 95.56 89 GLN A CA 1
ATOM 703 C C . GLN A 1 89 ? -18.937 6.290 7.638 1.00 95.56 89 GLN A C 1
ATOM 705 O O . GLN A 1 89 ? -17.830 6.658 8.043 1.00 95.56 89 GLN A O 1
ATOM 710 N N . LEU A 1 90 ? -19.999 6.255 8.444 1.00 95.69 90 LEU A N 1
ATOM 711 C CA . LEU A 1 90 ? -19.948 6.697 9.833 1.00 95.69 90 LEU A CA 1
ATOM 712 C C . LEU A 1 90 ? -19.041 5.795 10.684 1.00 95.69 90 LEU A C 1
ATOM 714 O O . LEU A 1 90 ? -18.424 6.245 11.652 1.00 95.69 90 LEU A O 1
ATOM 718 N N . THR A 1 91 ? -18.944 4.511 10.348 1.00 97.31 91 THR A N 1
ATOM 719 C CA . THR A 1 91 ? -18.004 3.586 10.994 1.00 97.31 91 THR A CA 1
ATOM 720 C C . THR A 1 91 ? -16.564 3.934 10.654 1.00 97.31 91 THR A C 1
ATOM 722 O O . THR A 1 91 ? -15.758 4.063 11.576 1.00 97.31 91 THR A O 1
ATOM 725 N N . ALA A 1 92 ? -16.250 4.156 9.375 1.00 97.06 92 ALA A N 1
ATOM 726 C CA . ALA A 1 92 ? -14.921 4.562 8.931 1.00 97.06 92 ALA A CA 1
ATOM 727 C C . ALA A 1 92 ? -14.463 5.842 9.643 1.00 97.06 92 ALA A C 1
ATOM 729 O O . ALA A 1 92 ? -13.392 5.850 10.244 1.00 97.06 92 ALA A O 1
ATOM 730 N N . GLN A 1 93 ? -15.315 6.872 9.695 1.00 96.62 93 GLN A N 1
ATOM 731 C CA . GLN A 1 93 ? -15.024 8.126 10.403 1.00 96.62 93 GLN A CA 1
ATOM 732 C C . GLN A 1 93 ? -14.735 7.904 11.896 1.00 96.62 93 GLN A C 1
ATOM 734 O O . GLN A 1 93 ? -13.773 8.443 12.444 1.00 96.62 93 GLN A O 1
ATOM 739 N N . ASN A 1 94 ? -15.537 7.077 12.577 1.00 97.75 94 ASN A N 1
ATOM 740 C CA . ASN A 1 94 ? -15.304 6.771 13.990 1.00 97.75 94 ASN A CA 1
ATOM 741 C C . ASN A 1 94 ? -13.987 6.012 14.210 1.00 97.75 94 ASN A C 1
ATOM 743 O O . ASN A 1 94 ? -13.290 6.273 15.190 1.00 97.75 94 ASN A O 1
ATOM 747 N N . LEU A 1 95 ? -13.634 5.095 13.308 1.00 98.12 95 LEU A N 1
ATOM 748 C CA . LEU A 1 95 ? -12.370 4.362 13.359 1.00 98.12 95 LEU A CA 1
ATOM 749 C C . LEU A 1 95 ? -11.165 5.272 13.079 1.00 98.12 95 LEU A C 1
ATOM 751 O O . LEU A 1 95 ? -10.153 5.180 13.774 1.00 98.12 95 LEU A O 1
ATOM 755 N N . GLU A 1 96 ? -11.277 6.185 12.116 1.00 96.94 96 GLU A N 1
ATOM 756 C CA . GLU A 1 96 ? -10.250 7.189 11.819 1.00 96.94 96 GLU A CA 1
ATOM 757 C C . GLU A 1 96 ? -9.970 8.086 13.028 1.00 96.94 96 GLU A C 1
ATOM 759 O O . GLU A 1 96 ? -8.810 8.294 13.388 1.00 96.94 96 GLU A O 1
ATOM 764 N N . ASN A 1 97 ? -11.021 8.534 13.720 1.00 97.38 97 ASN A N 1
ATOM 765 C CA . ASN A 1 97 ? -10.907 9.388 14.904 1.00 97.38 97 ASN A CA 1
ATOM 766 C C . ASN A 1 97 ? -10.147 8.722 16.062 1.00 97.38 97 ASN A C 1
ATOM 768 O O . ASN A 1 97 ? -9.498 9.410 16.853 1.00 97.38 97 ASN A O 1
ATOM 772 N N . ILE A 1 98 ? -10.187 7.390 16.163 1.00 97.44 98 ILE A N 1
ATOM 773 C CA . ILE A 1 98 ? -9.483 6.652 17.221 1.00 97.44 98 ILE A CA 1
ATOM 774 C C . ILE A 1 98 ? -8.085 6.176 16.805 1.00 97.44 98 ILE A C 1
ATOM 776 O O . ILE A 1 98 ? -7.342 5.692 17.661 1.00 97.44 98 ILE A O 1
ATOM 780 N N . LEU A 1 99 ? -7.672 6.330 15.538 1.00 96.06 99 LEU A N 1
ATOM 781 C CA . LEU A 1 99 ? -6.330 5.930 15.080 1.00 96.06 99 LEU A CA 1
ATOM 782 C C . LEU A 1 99 ? -5.191 6.546 15.914 1.00 96.06 99 LEU A C 1
ATOM 784 O O . LEU A 1 99 ? -4.284 5.796 16.291 1.00 96.06 99 LEU A O 1
ATOM 788 N N . PRO A 1 100 ? -5.209 7.850 16.272 1.00 96.00 100 PRO A N 1
ATOM 789 C CA . PRO A 1 100 ? -4.167 8.446 17.114 1.00 96.00 100 PRO A CA 1
ATOM 790 C C . PRO A 1 100 ? -4.077 7.831 18.519 1.00 96.00 100 PRO A C 1
ATOM 792 O O . PRO A 1 100 ? -3.046 7.949 19.179 1.00 96.00 100 PRO A O 1
ATOM 795 N N . LEU A 1 101 ? -5.138 7.157 18.977 1.00 95.88 101 LEU A N 1
ATOM 796 C CA . LEU A 1 101 ? -5.215 6.498 20.284 1.00 95.88 101 LEU A CA 1
ATOM 797 C C . LEU A 1 101 ? -4.612 5.079 20.270 1.00 95.88 101 LEU A C 1
ATOM 799 O O . LEU A 1 101 ? -4.387 4.468 21.325 1.00 95.88 101 LEU A O 1
ATOM 803 N N . MET A 1 102 ? -4.333 4.542 19.078 1.00 95.44 102 MET A N 1
ATOM 804 C CA . MET A 1 102 ? -3.688 3.246 18.895 1.00 95.44 102 MET A CA 1
ATOM 805 C C . MET A 1 102 ? -2.176 3.381 19.114 1.00 95.44 102 MET A C 1
ATOM 807 O O . MET A 1 102 ? -1.462 4.102 18.409 1.00 95.44 102 MET A O 1
ATOM 811 N N . SER A 1 103 ? -1.690 2.666 20.125 1.00 88.12 103 SER A N 1
ATOM 812 C CA . SER A 1 103 ? -0.365 2.846 20.729 1.00 88.12 103 SER A CA 1
ATOM 813 C C . SER A 1 103 ? 0.746 2.051 20.055 1.00 88.12 103 SER A C 1
ATOM 815 O O . SER A 1 103 ? 1.919 2.338 20.267 1.00 88.12 103 SER A O 1
ATOM 817 N N . ASN A 1 104 ? 0.391 1.046 19.259 1.00 92.75 104 ASN A N 1
ATOM 818 C CA . ASN A 1 104 ? 1.350 0.194 18.571 1.00 92.75 104 ASN A CA 1
ATOM 819 C C . ASN A 1 104 ? 0.871 -0.150 17.155 1.00 92.75 104 ASN A C 1
ATOM 821 O O . ASN A 1 104 ? -0.286 0.075 16.790 1.00 92.75 104 ASN A O 1
ATOM 825 N N . ASN A 1 105 ? 1.778 -0.709 16.353 1.00 94.19 105 ASN A N 1
ATOM 826 C CA . ASN A 1 105 ? 1.503 -1.015 14.952 1.00 94.19 105 ASN A CA 1
ATOM 827 C C . ASN A 1 105 ? 0.426 -2.088 14.767 1.00 94.19 105 ASN A C 1
ATOM 829 O O . ASN A 1 105 ? -0.291 -2.031 13.777 1.00 94.19 105 ASN A O 1
ATOM 833 N N . GLN A 1 106 ? 0.283 -3.035 15.698 1.00 94.12 106 GLN A N 1
ATOM 834 C CA . GLN A 1 106 ? -0.731 -4.087 15.604 1.00 94.12 106 GLN A CA 1
ATOM 835 C C . GLN A 1 106 ? -2.143 -3.519 15.797 1.00 94.12 106 GLN A C 1
ATOM 837 O O . GLN A 1 106 ? -3.043 -3.832 15.023 1.00 94.12 106 GLN A O 1
ATOM 842 N N . GLU A 1 107 ? -2.319 -2.636 16.782 1.00 95.44 107 GLU A N 1
ATOM 843 C CA . GLU A 1 107 ? -3.570 -1.906 17.011 1.00 95.44 107 GLU A CA 1
ATOM 844 C C . GLU A 1 107 ? -3.922 -1.030 15.798 1.00 95.44 107 GLU A C 1
ATOM 846 O O . GLU A 1 107 ? -5.035 -1.098 15.278 1.00 95.44 107 GLU A O 1
ATOM 851 N N . ARG A 1 108 ? -2.952 -0.258 15.287 1.00 97.19 108 ARG A N 1
ATOM 852 C CA . ARG A 1 108 ? -3.145 0.584 14.093 1.00 97.19 108 ARG A CA 1
ATOM 853 C C . ARG A 1 108 ? -3.493 -0.239 12.858 1.00 97.19 108 ARG A C 1
ATOM 855 O O . ARG A 1 108 ? -4.377 0.155 12.106 1.00 97.19 108 ARG A O 1
ATOM 862 N N . LEU A 1 109 ? -2.820 -1.374 12.661 1.00 97.00 109 LEU A N 1
ATOM 863 C CA . LEU A 1 109 ? -3.065 -2.279 11.540 1.00 97.00 109 LEU A CA 1
ATOM 864 C C . LEU A 1 109 ? -4.493 -2.824 11.580 1.00 97.00 109 LEU A C 1
ATOM 866 O O . LEU A 1 109 ? -5.165 -2.825 10.554 1.00 97.00 109 LEU A O 1
ATOM 870 N N . PHE A 1 110 ? -4.964 -3.242 12.755 1.00 96.69 110 PHE A N 1
ATOM 871 C CA . PHE A 1 110 ? -6.330 -3.731 12.928 1.00 96.69 110 PHE A CA 1
ATOM 872 C C . PHE A 1 110 ? -7.367 -2.658 12.581 1.00 96.69 110 PHE A C 1
ATOM 874 O O . PHE A 1 110 ? -8.297 -2.922 11.825 1.00 96.69 110 PHE A O 1
ATOM 881 N N . VAL A 1 111 ? -7.193 -1.434 13.087 1.00 97.75 111 VAL A N 1
ATOM 882 C CA . VAL A 1 111 ? -8.120 -0.330 12.793 1.00 97.75 111 VAL A CA 1
ATOM 883 C C . VAL A 1 111 ? -8.089 0.033 11.306 1.00 97.75 111 VAL A C 1
ATOM 885 O O . VAL A 1 111 ? -9.142 0.138 10.685 1.00 97.75 111 VAL A O 1
ATOM 888 N N . ARG A 1 112 ? -6.899 0.151 10.703 1.00 98.06 112 ARG A N 1
ATOM 889 C CA . ARG A 1 112 ? -6.738 0.437 9.267 1.00 98.06 112 ARG A CA 1
ATOM 890 C C . ARG A 1 112 ? -7.368 -0.630 8.373 1.00 98.06 112 ARG A C 1
ATOM 892 O O . ARG A 1 112 ? -7.998 -0.283 7.378 1.00 98.06 112 ARG A O 1
ATOM 899 N N . TYR A 1 113 ? -7.240 -1.903 8.746 1.00 97.19 113 TYR A N 1
ATOM 900 C CA . TYR A 1 113 ? -7.901 -3.010 8.059 1.00 97.19 113 TYR A CA 1
ATOM 901 C C . TYR A 1 113 ? -9.421 -2.812 8.020 1.00 97.19 113 TYR A C 1
ATOM 903 O O . TYR A 1 113 ? -10.029 -2.919 6.959 1.00 97.19 113 TYR A O 1
ATOM 911 N N . TRP A 1 114 ? -10.038 -2.471 9.152 1.00 97.50 114 TRP A N 1
ATOM 912 C CA . TRP A 1 114 ? -11.484 -2.253 9.204 1.00 97.50 114 TRP A CA 1
ATOM 913 C C . TRP A 1 114 ? -11.936 -0.973 8.503 1.00 97.50 114 TRP A C 1
ATOM 915 O O . TRP A 1 114 ? -13.005 -0.977 7.899 1.00 97.50 114 TRP A O 1
ATOM 925 N N . ILE A 1 115 ? -11.118 0.085 8.513 1.00 97.81 115 ILE A N 1
ATOM 926 C CA . ILE A 1 115 ? -11.360 1.276 7.685 1.00 97.81 115 ILE A CA 1
ATOM 927 C C . ILE A 1 115 ? -11.414 0.884 6.202 1.00 97.81 115 ILE A C 1
ATOM 929 O O . ILE A 1 115 ? -12.350 1.281 5.515 1.00 97.81 115 ILE A O 1
ATOM 933 N N . ASP A 1 116 ? -10.480 0.050 5.721 1.00 96.38 116 ASP A N 1
ATOM 934 C CA . ASP A 1 116 ? -10.492 -0.388 4.315 1.00 96.38 116 ASP A CA 1
ATOM 935 C C . ASP A 1 116 ? -11.739 -1.202 3.966 1.00 96.38 116 ASP A C 1
ATOM 937 O O . ASP A 1 116 ? -12.330 -1.022 2.905 1.00 96.38 116 ASP A O 1
ATOM 941 N N . ASN A 1 117 ? -12.162 -2.077 4.883 1.00 95.38 117 ASN A N 1
ATOM 942 C CA . ASN A 1 117 ? -13.383 -2.855 4.700 1.00 95.38 117 ASN A CA 1
ATOM 943 C C . ASN A 1 117 ? -14.610 -1.943 4.621 1.00 95.38 117 ASN A C 1
ATOM 945 O O . ASN A 1 117 ? -15.455 -2.176 3.769 1.00 95.38 117 ASN A O 1
ATOM 949 N N . CYS A 1 118 ? -14.689 -0.883 5.435 1.00 96.19 118 CYS A N 1
ATOM 950 C CA . CYS A 1 118 ? -15.758 0.114 5.319 1.00 96.19 118 CYS A CA 1
ATOM 951 C C . CYS A 1 118 ? -15.711 0.823 3.959 1.00 96.19 118 CYS A C 1
ATOM 953 O O . CYS A 1 118 ? -16.736 0.934 3.299 1.00 96.19 118 CYS A O 1
ATOM 955 N N . TYR A 1 119 ? -14.523 1.241 3.505 1.00 94.75 119 TYR A N 1
ATOM 956 C CA . TYR A 1 119 ? -14.340 1.853 2.184 1.00 94.75 119 TYR A CA 1
ATOM 957 C C . TYR A 1 119 ? -14.764 0.938 1.028 1.00 94.75 119 TYR A C 1
ATOM 959 O O . TYR A 1 119 ? -15.093 1.433 -0.043 1.00 94.75 119 TYR A O 1
ATOM 967 N N . GLY A 1 120 ? -14.775 -0.383 1.222 1.00 92.00 120 GLY A N 1
ATOM 968 C CA . GLY A 1 120 ? -15.293 -1.336 0.241 1.00 92.00 120 GLY A CA 1
ATOM 969 C C . GLY A 1 120 ? -16.768 -1.135 -0.124 1.00 92.00 120 GLY A C 1
ATOM 970 O O . GLY A 1 120 ? -17.148 -1.542 -1.216 1.00 92.00 120 GLY A O 1
ATOM 971 N N . TYR A 1 121 ? -17.550 -0.487 0.746 1.00 93.12 121 TYR A N 1
ATOM 972 C CA . TYR A 1 121 ? -18.991 -0.252 0.584 1.00 93.12 121 TYR A CA 1
ATOM 973 C C . TYR A 1 121 ? -19.344 1.205 0.253 1.00 93.12 121 TYR A C 1
ATOM 975 O O . TYR A 1 121 ? -20.520 1.532 0.160 1.00 93.12 121 TYR A O 1
ATOM 983 N N . LEU A 1 122 ? -18.351 2.088 0.104 1.00 92.19 122 LEU A N 1
ATOM 984 C CA . LEU A 1 122 ? -18.581 3.501 -0.211 1.00 92.19 122 LEU A CA 1
ATOM 985 C C . LEU A 1 122 ? -18.460 3.725 -1.718 1.00 92.19 122 LEU A C 1
ATOM 987 O O . LEU A 1 122 ? -17.427 3.378 -2.298 1.00 92.19 122 LEU A O 1
ATOM 991 N N . THR A 1 123 ? -19.457 4.345 -2.350 1.00 86.56 123 THR A N 1
ATOM 992 C CA . THR A 1 123 ? -19.399 4.659 -3.787 1.00 86.56 123 THR A CA 1
ATOM 993 C C . THR A 1 123 ? -18.467 5.827 -4.075 1.00 86.56 123 THR A C 1
ATOM 995 O O . THR A 1 123 ? -17.787 5.844 -5.100 1.00 86.56 123 THR A O 1
ATOM 998 N N . ASP A 1 124 ? -18.383 6.771 -3.138 1.00 88.44 124 ASP A N 1
ATOM 999 C CA . ASP A 1 124 ? -17.688 8.049 -3.324 1.00 88.44 124 ASP A CA 1
ATOM 1000 C C . ASP A 1 124 ? -16.227 8.029 -2.843 1.00 88.44 124 ASP A C 1
ATOM 1002 O O . ASP A 1 124 ? -15.544 9.059 -2.831 1.00 88.44 124 ASP A O 1
ATOM 1006 N N . ILE A 1 125 ? -15.709 6.866 -2.431 1.00 92.06 125 ILE A N 1
ATOM 1007 C CA . ILE A 1 125 ? -14.309 6.766 -2.019 1.00 92.06 125 ILE A CA 1
ATOM 1008 C C . ILE A 1 125 ? -13.391 6.907 -3.234 1.00 92.06 125 ILE A C 1
ATOM 1010 O O . ILE A 1 125 ? -13.424 6.113 -4.177 1.00 92.06 125 ILE A O 1
ATOM 1014 N N . THR A 1 126 ? -12.517 7.913 -3.210 1.00 93.94 126 THR A N 1
ATOM 1015 C CA . THR A 1 126 ? -11.577 8.093 -4.316 1.00 93.94 126 THR A CA 1
ATOM 1016 C C . THR A 1 126 ? -10.542 6.961 -4.337 1.00 93.94 126 THR A C 1
ATOM 1018 O O . THR A 1 126 ? -10.111 6.485 -3.272 1.00 93.94 126 THR A O 1
ATOM 1021 N N . PRO A 1 127 ? -10.084 6.524 -5.526 1.00 94.00 127 PRO A N 1
ATOM 1022 C CA . PRO A 1 127 ? -9.018 5.532 -5.637 1.00 94.00 127 PRO A CA 1
ATOM 1023 C C . PRO A 1 127 ? -7.752 5.926 -4.864 1.00 94.00 127 PRO A C 1
ATOM 1025 O O . PRO A 1 127 ? -7.097 5.065 -4.278 1.00 94.00 127 PRO A O 1
ATOM 1028 N N . GLU A 1 128 ? -7.435 7.221 -4.801 1.00 94.38 128 GLU A N 1
ATOM 1029 C CA . GLU A 1 128 ? -6.287 7.771 -4.076 1.00 94.38 128 GLU A CA 1
ATOM 1030 C C . GLU A 1 128 ? -6.450 7.617 -2.566 1.00 94.38 128 GLU A C 1
ATOM 1032 O O . GLU A 1 128 ? -5.506 7.210 -1.885 1.00 94.38 128 GLU A O 1
ATOM 1037 N N . LYS A 1 129 ? -7.648 7.887 -2.030 1.00 94.12 129 LYS A N 1
ATOM 1038 C CA . LYS A 1 129 ? -7.911 7.735 -0.596 1.00 94.12 129 LYS A CA 1
ATOM 1039 C C . LYS A 1 129 ? -7.832 6.273 -0.175 1.00 94.12 129 LYS A C 1
ATOM 1041 O O . LYS A 1 129 ? -7.245 5.943 0.859 1.00 94.12 129 LYS A O 1
ATOM 1046 N N . ARG A 1 130 ? -8.365 5.381 -1.012 1.00 94.94 130 ARG A N 1
ATOM 1047 C CA . ARG A 1 130 ? -8.253 3.937 -0.797 1.00 94.94 130 ARG A CA 1
ATOM 1048 C C . ARG A 1 130 ? -6.795 3.478 -0.872 1.00 94.94 130 ARG A C 1
ATOM 1050 O O . ARG A 1 130 ? -6.335 2.755 0.007 1.00 94.94 130 ARG A O 1
ATOM 1057 N N . LEU A 1 131 ? -6.029 3.960 -1.852 1.00 96.69 131 LEU A N 1
ATOM 1058 C CA . LEU A 1 131 ? -4.598 3.674 -1.974 1.00 96.69 131 LEU A CA 1
ATOM 1059 C C . LEU A 1 131 ? -3.785 4.168 -0.763 1.00 96.69 131 LEU A C 1
ATOM 1061 O O . LEU A 1 131 ? -2.885 3.455 -0.314 1.00 96.69 131 LEU A O 1
ATOM 1065 N N . GLU A 1 132 ? -4.080 5.356 -0.225 1.00 96.81 132 GLU A N 1
ATOM 1066 C CA . GLU A 1 132 ? -3.451 5.888 0.994 1.00 96.81 132 GLU A CA 1
ATOM 1067 C C . GLU A 1 132 ? -3.610 4.894 2.153 1.00 96.81 132 GLU A C 1
ATOM 1069 O O . GLU A 1 132 ? -2.626 4.486 2.776 1.00 96.81 132 GLU A O 1
ATOM 1074 N N . ASN A 1 133 ? -4.841 4.433 2.386 1.00 97.31 133 ASN A N 1
ATOM 1075 C CA . ASN A 1 133 ? -5.139 3.480 3.448 1.00 97.31 133 ASN A CA 1
ATOM 1076 C C . ASN A 1 133 ? -4.434 2.128 3.235 1.00 97.31 133 ASN A C 1
ATOM 1078 O O . ASN A 1 133 ? -3.816 1.599 4.163 1.00 97.31 133 ASN A O 1
ATOM 1082 N N . ILE A 1 134 ? -4.434 1.604 2.005 1.00 97.75 134 ILE A N 1
ATOM 1083 C CA . ILE A 1 134 ? -3.722 0.366 1.654 1.00 97.75 134 ILE A CA 1
ATOM 1084 C C . ILE A 1 134 ? -2.210 0.500 1.895 1.00 97.75 134 ILE A C 1
ATOM 1086 O O . ILE A 1 134 ? -1.575 -0.408 2.441 1.00 97.75 134 ILE A O 1
ATOM 1090 N N . ASN A 1 135 ? -1.608 1.631 1.524 1.00 97.88 135 ASN A N 1
ATOM 1091 C CA . ASN A 1 135 ? -0.184 1.878 1.747 1.00 97.88 135 ASN A CA 1
ATOM 1092 C C . ASN A 1 135 ? 0.165 1.933 3.242 1.00 97.88 135 ASN A C 1
ATOM 1094 O O . ASN A 1 135 ? 1.206 1.395 3.637 1.00 97.88 135 ASN A O 1
ATOM 1098 N N . GLU A 1 136 ? -0.701 2.520 4.071 1.00 97.50 136 GLU A N 1
ATOM 1099 C CA . GLU A 1 136 ? -0.566 2.505 5.531 1.00 97.50 136 GLU A CA 1
ATOM 1100 C C . GLU A 1 136 ? -0.643 1.081 6.095 1.00 97.50 136 GLU A C 1
ATOM 1102 O O . GLU A 1 136 ? 0.194 0.682 6.907 1.00 97.50 136 GLU A O 1
ATOM 1107 N N . ILE A 1 137 ? -1.573 0.258 5.608 1.00 97.94 137 ILE A N 1
ATOM 1108 C CA . ILE A 1 137 ? -1.675 -1.154 6.001 1.00 97.94 137 ILE A CA 1
ATOM 1109 C C . ILE A 1 137 ? -0.391 -1.910 5.652 1.00 97.94 137 ILE A C 1
ATOM 1111 O O . ILE A 1 137 ? 0.217 -2.548 6.517 1.00 97.94 137 ILE A O 1
ATOM 1115 N N . ILE A 1 138 ? 0.078 -1.785 4.407 1.00 97.00 138 ILE A N 1
ATOM 1116 C CA . ILE A 1 138 ? 1.331 -2.401 3.958 1.00 97.00 138 ILE A CA 1
ATOM 1117 C C . ILE A 1 138 ? 2.503 -1.911 4.811 1.00 97.00 138 ILE A C 1
ATOM 1119 O O . ILE A 1 138 ? 3.377 -2.710 5.139 1.00 97.00 138 ILE A O 1
ATOM 1123 N N . ASN A 1 139 ? 2.547 -0.635 5.207 1.00 96.75 139 ASN A N 1
ATOM 1124 C CA . ASN A 1 139 ? 3.574 -0.075 6.094 1.00 96.75 139 ASN A CA 1
ATOM 1125 C C . ASN A 1 139 ? 3.572 -0.700 7.492 1.00 96.75 139 ASN A C 1
ATOM 1127 O O . ASN A 1 139 ? 4.648 -0.977 8.030 1.00 96.75 139 ASN A O 1
ATOM 1131 N N . LEU A 1 140 ? 2.397 -0.963 8.054 1.00 96.75 140 LEU A N 1
ATOM 1132 C CA . LEU A 1 140 ? 2.248 -1.470 9.417 1.00 96.75 140 LEU A CA 1
ATOM 1133 C C . LEU A 1 140 ? 2.524 -2.976 9.539 1.00 96.75 140 LEU A C 1
ATOM 1135 O O . LEU A 1 140 ? 2.984 -3.418 10.591 1.00 96.75 140 LEU A O 1
ATOM 1139 N N . ILE A 1 141 ? 2.303 -3.762 8.478 1.00 95.06 141 ILE A N 1
ATOM 1140 C CA . ILE A 1 141 ? 2.555 -5.215 8.483 1.00 95.06 141 ILE A CA 1
ATOM 1141 C C . ILE A 1 141 ? 4.059 -5.509 8.654 1.00 95.06 141 ILE A C 1
ATOM 1143 O O . ILE A 1 141 ? 4.855 -5.063 7.828 1.00 95.06 141 ILE A O 1
ATOM 1147 N N . PRO A 1 142 ? 4.505 -6.263 9.672 1.00 92.50 142 PRO A N 1
ATOM 1148 C CA . PRO A 1 142 ? 5.917 -6.619 9.813 1.00 92.50 142 PRO A CA 1
ATOM 1149 C C . PRO A 1 142 ? 6.433 -7.454 8.635 1.00 92.50 142 PRO A C 1
ATOM 1151 O O . PRO A 1 142 ? 5.689 -8.205 8.010 1.00 92.50 142 PRO A O 1
ATOM 1154 N N . LYS A 1 143 ? 7.734 -7.360 8.343 1.00 92.19 143 LYS A N 1
ATOM 1155 C CA . LYS A 1 143 ? 8.363 -8.200 7.315 1.00 92.19 143 LYS A CA 1
ATOM 1156 C C . LYS A 1 143 ? 8.276 -9.682 7.707 1.00 92.19 143 LYS A C 1
ATOM 1158 O O . LYS A 1 143 ? 8.560 -10.031 8.849 1.00 92.19 143 LYS A O 1
ATOM 1163 N N . GLY A 1 144 ? 7.935 -10.535 6.747 1.00 88.81 144 GLY A N 1
ATOM 1164 C CA . GLY A 1 144 ? 7.777 -11.978 6.918 1.00 88.81 144 GLY A CA 1
ATOM 1165 C C . GLY A 1 144 ? 6.509 -12.373 7.677 1.00 88.81 144 GLY A C 1
ATOM 1166 O O . GLY A 1 144 ? 6.494 -13.426 8.310 1.00 88.81 144 GLY A O 1
ATOM 1167 N N . LYS A 1 145 ? 5.486 -11.509 7.700 1.00 89.94 145 LYS A N 1
ATOM 1168 C CA . LYS A 1 145 ? 4.205 -11.752 8.374 1.00 89.94 145 LYS A CA 1
ATOM 1169 C C . LYS A 1 145 ? 3.042 -11.378 7.458 1.00 89.94 145 LYS A C 1
ATOM 1171 O O . LYS A 1 145 ? 3.124 -10.405 6.716 1.00 89.94 145 LYS A O 1
ATOM 1176 N N . ASN A 1 146 ? 1.928 -12.097 7.615 1.00 88.06 146 ASN A N 1
ATOM 1177 C CA . ASN A 1 146 ? 0.650 -11.836 6.944 1.00 88.06 146 ASN A CA 1
ATOM 1178 C C . ASN A 1 146 ? 0.757 -11.757 5.410 1.00 88.06 146 ASN A C 1
ATOM 1180 O O . ASN A 1 146 ? 0.159 -10.878 4.787 1.00 88.06 146 ASN A O 1
ATOM 1184 N N . ASP A 1 147 ? 1.487 -12.692 4.799 1.00 89.00 147 ASP A N 1
ATOM 1185 C CA . ASP A 1 147 ? 1.696 -12.754 3.349 1.00 89.00 147 ASP A CA 1
ATOM 1186 C C . ASP A 1 147 ? 0.375 -12.790 2.565 1.00 89.00 147 ASP A C 1
ATOM 1188 O O . ASP A 1 147 ? 0.244 -12.091 1.558 1.00 89.00 147 ASP A O 1
ATOM 1192 N N . SER A 1 148 ? -0.636 -13.508 3.069 1.00 90.50 148 SER A N 1
ATOM 1193 C CA . SER A 1 148 ? -1.985 -13.523 2.488 1.00 90.50 148 SER A CA 1
ATOM 1194 C C . SER A 1 148 ? -2.602 -12.128 2.431 1.00 90.50 148 SER A C 1
ATOM 1196 O O . SER A 1 148 ? -3.122 -11.733 1.395 1.00 90.50 148 SER A O 1
ATOM 1198 N N . LEU A 1 149 ? -2.490 -11.345 3.509 1.00 92.31 149 LEU A N 1
ATOM 1199 C CA . LEU A 1 149 ? -3.041 -9.991 3.562 1.00 92.31 149 LEU A CA 1
ATOM 1200 C C . LEU A 1 149 ? -2.294 -9.048 2.609 1.00 92.31 149 LEU A C 1
ATOM 1202 O O . LEU A 1 149 ? -2.920 -8.294 1.867 1.00 92.31 149 LEU A O 1
ATOM 1206 N N . LEU A 1 150 ? -0.958 -9.123 2.586 1.00 93.94 150 LEU A N 1
ATOM 1207 C CA . LEU A 1 150 ? -0.126 -8.364 1.645 1.00 93.94 150 LEU A CA 1
ATOM 1208 C C . LEU A 1 150 ? -0.475 -8.685 0.187 1.00 93.94 150 LEU A C 1
ATOM 1210 O O . LEU A 1 150 ? -0.426 -7.798 -0.670 1.00 93.94 150 LEU A O 1
ATOM 1214 N N . TYR A 1 151 ? -0.784 -9.948 -0.110 1.00 92.81 151 TYR A N 1
ATOM 1215 C CA . TYR A 1 151 ? -1.176 -10.372 -1.447 1.00 92.81 151 TYR A CA 1
ATOM 1216 C C . TYR A 1 151 ? -2.588 -9.896 -1.805 1.00 92.81 151 TYR A C 1
ATOM 1218 O O . TYR A 1 151 ? -2.759 -9.305 -2.871 1.00 92.81 151 TYR A O 1
ATOM 1226 N N . SER A 1 152 ? -3.566 -10.037 -0.905 1.00 93.31 152 SER A N 1
ATOM 1227 C CA . SER A 1 152 ? -4.931 -9.534 -1.109 1.00 93.31 152 SER A CA 1
ATOM 1228 C C . SER A 1 152 ? -4.952 -8.034 -1.408 1.00 93.31 152 SER A C 1
ATOM 1230 O O . SER A 1 152 ? -5.560 -7.610 -2.387 1.00 93.31 152 SER A O 1
ATOM 1232 N N . TYR A 1 153 ? -4.207 -7.224 -0.650 1.00 95.38 153 TYR A N 1
ATOM 1233 C CA . TYR A 1 153 ? -4.110 -5.787 -0.928 1.00 95.38 153 TYR A CA 1
ATOM 1234 C C . TYR A 1 153 ? -3.415 -5.469 -2.252 1.00 95.38 153 TYR A C 1
ATOM 1236 O O . TYR A 1 153 ? -3.767 -4.502 -2.921 1.00 95.38 153 TYR A O 1
ATOM 1244 N N . SER A 1 154 ? -2.464 -6.300 -2.677 1.00 95.12 154 SER A N 1
ATOM 1245 C CA . SER A 1 154 ? -1.841 -6.149 -3.994 1.00 95.12 154 SER A CA 1
ATOM 1246 C C . SER A 1 154 ? -2.802 -6.464 -5.138 1.00 95.12 154 SER A C 1
ATOM 1248 O O . SER A 1 154 ? -2.729 -5.821 -6.187 1.00 95.12 154 SER A O 1
ATOM 1250 N N . LEU A 1 155 ? -3.714 -7.422 -4.945 1.00 94.81 155 LEU A N 1
ATOM 1251 C CA . LEU A 1 155 ? -4.802 -7.680 -5.888 1.00 94.81 155 LEU A CA 1
ATOM 1252 C C . LEU A 1 155 ? -5.775 -6.500 -5.942 1.00 94.81 155 LEU A C 1
ATOM 1254 O O . LEU A 1 155 ? -6.071 -6.038 -7.037 1.00 94.81 155 LEU A O 1
ATOM 1258 N N . LEU A 1 156 ? -6.177 -5.945 -4.794 1.00 94.38 156 LEU A N 1
ATOM 1259 C CA . LEU A 1 156 ? -7.036 -4.754 -4.754 1.00 94.38 156 LEU A CA 1
ATOM 1260 C C . LEU A 1 156 ? -6.406 -3.575 -5.510 1.00 94.38 156 LEU A C 1
ATOM 1262 O O . LEU A 1 156 ? -7.028 -2.990 -6.391 1.00 94.38 156 LEU A O 1
ATOM 1266 N N . VAL A 1 157 ? -5.130 -3.279 -5.245 1.00 95.94 157 VAL A N 1
ATOM 1267 C CA . VAL A 1 157 ? -4.378 -2.200 -5.913 1.00 95.94 157 VAL A CA 1
ATOM 1268 C C . VAL A 1 157 ? -4.315 -2.383 -7.429 1.00 95.94 157 VAL A C 1
ATOM 1270 O O . VAL A 1 157 ? -4.360 -1.403 -8.174 1.00 95.94 157 VAL A O 1
ATOM 1273 N N . LYS A 1 158 ? -4.225 -3.627 -7.917 1.00 93.12 158 LYS A N 1
ATOM 1274 C CA . LYS A 1 158 ? -4.221 -3.914 -9.359 1.00 93.12 158 LYS A CA 1
ATOM 1275 C C . LYS A 1 158 ? -5.491 -3.395 -10.043 1.00 93.12 158 LYS A C 1
ATOM 1277 O O . LYS A 1 158 ? -5.396 -2.923 -11.182 1.00 93.12 158 LYS A O 1
ATOM 1282 N N . ASP A 1 159 ? -6.622 -3.465 -9.351 1.00 91.62 159 ASP A N 1
ATOM 1283 C CA . ASP A 1 159 ? -7.950 -3.172 -9.891 1.00 91.62 159 ASP A CA 1
ATOM 1284 C C . ASP A 1 159 ? -8.397 -1.720 -9.623 1.00 91.62 159 ASP A C 1
ATOM 1286 O O . ASP A 1 159 ? -9.295 -1.227 -10.298 1.00 91.62 159 ASP A O 1
ATOM 1290 N N . LEU A 1 160 ? -7.707 -0.982 -8.741 1.00 93.44 160 LEU A N 1
ATOM 1291 C CA . LEU A 1 160 ? -7.930 0.459 -8.551 1.00 93.44 160 LEU A CA 1
ATOM 1292 C C . LEU A 1 160 ? -7.648 1.265 -9.829 1.00 93.44 160 LEU A C 1
ATOM 1294 O O . LEU A 1 160 ? -6.683 1.001 -10.557 1.00 93.44 160 LEU A O 1
ATOM 1298 N N . ASN A 1 161 ? -8.447 2.303 -10.078 1.00 94.81 161 ASN A N 1
ATOM 1299 C CA . ASN A 1 161 ? -8.224 3.250 -11.172 1.00 94.81 161 ASN A CA 1
ATOM 1300 C C . ASN A 1 161 ? -7.164 4.303 -10.792 1.00 94.81 161 ASN A C 1
ATOM 1302 O O . ASN A 1 161 ? -7.478 5.462 -10.559 1.00 94.81 161 ASN A O 1
ATOM 1306 N N . ILE A 1 162 ? -5.911 3.863 -10.682 1.00 96.38 162 ILE A N 1
ATOM 1307 C CA . ILE A 1 162 ? -4.737 4.666 -10.301 1.00 96.38 162 ILE A CA 1
ATOM 1308 C C . ILE A 1 162 ? -3.596 4.471 -11.307 1.00 96.38 162 ILE A C 1
ATOM 1310 O O . ILE A 1 162 ? -3.635 3.566 -12.152 1.00 96.38 162 ILE A O 1
ATOM 1314 N N . SER A 1 163 ? -2.549 5.292 -11.196 1.00 96.94 163 SER A N 1
ATOM 1315 C CA . SER A 1 163 ? -1.412 5.264 -12.117 1.00 96.94 163 SER A CA 1
ATOM 1316 C C . SER A 1 163 ? -0.683 3.910 -12.128 1.00 96.94 163 SER A C 1
ATOM 1318 O O . SER A 1 163 ? -0.626 3.180 -11.134 1.00 96.94 163 SER A O 1
ATOM 1320 N N . ALA A 1 164 ? -0.062 3.565 -13.263 1.00 97.38 164 ALA A N 1
ATOM 1321 C CA . ALA A 1 164 ? 0.753 2.350 -13.362 1.00 97.38 164 ALA A CA 1
ATOM 1322 C C . ALA A 1 164 ? 1.948 2.364 -12.388 1.00 97.38 164 ALA A C 1
ATOM 1324 O O . ALA A 1 164 ? 2.345 1.304 -11.896 1.00 97.38 164 ALA A O 1
ATOM 1325 N N . ALA A 1 165 ? 2.487 3.554 -12.099 1.00 97.12 165 ALA A N 1
ATOM 1326 C CA . ALA A 1 165 ? 3.565 3.756 -11.139 1.00 97.12 165 ALA A CA 1
ATOM 1327 C C . ALA A 1 165 ? 3.127 3.338 -9.733 1.00 97.12 165 ALA A C 1
ATOM 1329 O O . ALA A 1 165 ? 3.784 2.500 -9.112 1.00 97.12 165 ALA A O 1
ATOM 1330 N N . ASP A 1 166 ? 1.983 3.844 -9.269 1.00 97.88 166 ASP A N 1
ATOM 1331 C CA . ASP A 1 166 ? 1.448 3.535 -7.941 1.00 97.88 166 ASP A CA 1
ATOM 1332 C C . ASP A 1 166 ? 1.164 2.042 -7.792 1.00 97.88 166 ASP A C 1
ATOM 1334 O O . ASP A 1 166 ? 1.612 1.414 -6.829 1.00 97.88 166 ASP A O 1
ATOM 1338 N N . LYS A 1 167 ? 0.527 1.430 -8.803 1.00 98.19 167 LYS A N 1
ATOM 1339 C CA . LYS A 1 167 ? 0.288 -0.022 -8.820 1.00 98.19 167 LYS A CA 1
ATOM 1340 C C . LYS A 1 167 ? 1.583 -0.803 -8.648 1.00 98.19 167 LYS A C 1
ATOM 1342 O O . LYS A 1 167 ? 1.663 -1.712 -7.824 1.00 98.19 167 LYS A O 1
ATOM 1347 N N . TYR A 1 168 ? 2.607 -0.471 -9.429 1.00 97.88 168 TYR A N 1
ATOM 1348 C CA . TYR A 1 168 ? 3.888 -1.158 -9.355 1.00 97.88 168 TYR A CA 1
ATOM 1349 C C . TYR A 1 168 ? 4.588 -0.940 -8.010 1.00 97.88 168 TYR A C 1
ATOM 1351 O O . TYR A 1 168 ? 5.030 -1.911 -7.395 1.00 97.88 168 TYR A O 1
ATOM 1359 N N . HIS A 1 169 ? 4.691 0.302 -7.534 1.00 97.56 169 HIS A N 1
ATOM 1360 C CA . HIS A 1 169 ? 5.430 0.620 -6.316 1.00 97.56 169 HIS A CA 1
ATOM 1361 C C . HIS A 1 169 ? 4.772 0.030 -5.068 1.00 97.56 169 HIS A C 1
ATOM 1363 O O . HIS A 1 16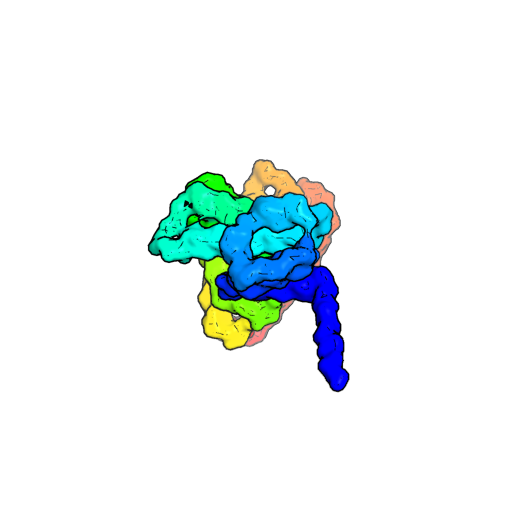9 ? 5.478 -0.538 -4.229 1.00 97.56 169 HIS A O 1
ATOM 1369 N N . THR A 1 170 ? 3.442 0.072 -4.972 1.00 97.69 170 THR A N 1
ATOM 1370 C CA . THR A 1 170 ? 2.708 -0.535 -3.858 1.00 97.69 170 THR A CA 1
ATOM 1371 C C . THR A 1 170 ? 2.845 -2.061 -3.866 1.00 97.69 170 THR A C 1
ATOM 1373 O O . THR A 1 170 ? 3.231 -2.637 -2.845 1.00 97.69 170 THR A O 1
ATOM 1376 N N . VAL A 1 171 ? 2.671 -2.721 -5.021 1.00 97.00 171 VAL A N 1
ATOM 1377 C CA . VAL A 1 171 ? 2.880 -4.179 -5.148 1.00 97.00 171 VAL A CA 1
ATOM 1378 C C . VAL A 1 171 ? 4.332 -4.565 -4.840 1.00 97.00 171 VAL A C 1
ATOM 1380 O O . VAL A 1 171 ? 4.581 -5.524 -4.114 1.00 97.00 171 VAL A O 1
ATOM 1383 N N . LYS A 1 172 ? 5.321 -3.811 -5.333 1.00 96.00 172 LYS A N 1
ATOM 1384 C CA . LYS A 1 172 ? 6.746 -4.066 -5.059 1.00 96.00 172 LYS A CA 1
ATOM 1385 C C . LYS A 1 172 ? 7.065 -3.961 -3.573 1.00 96.00 172 LYS A C 1
ATOM 1387 O O . LYS A 1 172 ? 7.773 -4.813 -3.036 1.00 96.00 172 LYS A O 1
ATOM 1392 N N . LYS A 1 173 ? 6.552 -2.930 -2.905 1.00 95.94 173 LYS A N 1
ATOM 1393 C CA . LYS A 1 173 ? 6.755 -2.704 -1.472 1.00 95.94 173 LYS A CA 1
ATOM 1394 C C . LYS A 1 173 ? 6.155 -3.827 -0.635 1.00 95.94 173 LYS A C 1
ATOM 1396 O O . LYS A 1 173 ? 6.800 -4.320 0.289 1.00 95.94 173 LYS A O 1
ATOM 1401 N N . ALA A 1 174 ? 4.952 -4.264 -0.985 1.00 95.12 174 ALA A N 1
ATOM 1402 C CA . ALA A 1 174 ? 4.302 -5.365 -0.303 1.00 95.12 174 ALA A CA 1
ATOM 1403 C C . ALA A 1 174 ? 5.032 -6.701 -0.573 1.00 95.12 174 ALA A C 1
ATOM 1405 O O . ALA A 1 174 ? 5.338 -7.421 0.376 1.00 95.12 174 ALA A O 1
ATOM 1406 N N . TYR A 1 175 ? 5.497 -6.954 -1.805 1.00 92.94 175 TYR A N 1
ATOM 1407 C CA . TYR A 1 175 ? 6.362 -8.099 -2.127 1.00 92.94 175 TYR A CA 1
ATOM 1408 C C . TYR A 1 175 ? 7.657 -8.117 -1.301 1.00 92.94 175 TYR A C 1
ATOM 1410 O O . TYR A 1 175 ? 8.061 -9.160 -0.791 1.00 92.94 175 TYR A O 1
ATOM 1418 N N . GLN A 1 176 ? 8.311 -6.967 -1.111 1.00 92.44 176 GLN A N 1
ATOM 1419 C CA . GLN A 1 176 ? 9.533 -6.857 -0.301 1.00 92.44 176 GLN A CA 1
ATOM 1420 C C . GLN A 1 176 ? 9.324 -7.225 1.177 1.00 92.44 176 GLN A C 1
ATOM 1422 O O . GLN A 1 176 ? 10.298 -7.565 1.862 1.00 92.44 176 GLN A O 1
ATOM 1427 N N . LYS A 1 177 ? 8.076 -7.168 1.659 1.00 92.62 177 LYS A N 1
ATOM 1428 C CA . LYS A 1 177 ? 7.689 -7.586 3.006 1.00 92.62 177 LYS A CA 1
ATOM 1429 C C . LYS A 1 177 ? 7.315 -9.060 3.124 1.00 92.62 177 LYS A C 1
ATOM 1431 O O . LYS A 1 177 ? 7.342 -9.548 4.246 1.00 92.62 177 LYS A O 1
ATOM 1436 N N . THR A 1 178 ? 7.022 -9.756 2.028 1.00 88.88 178 THR A N 1
ATOM 1437 C CA . THR A 1 178 ? 6.635 -11.178 2.071 1.00 88.88 178 THR A CA 1
ATOM 1438 C C . THR A 1 178 ? 7.752 -12.093 2.575 1.00 88.88 178 THR A C 1
ATOM 1440 O O . THR A 1 178 ? 8.949 -11.811 2.408 1.00 88.88 178 THR A O 1
ATOM 1443 N N . ASN A 1 179 ? 7.361 -13.218 3.169 1.00 79.44 179 ASN A N 1
ATOM 1444 C CA . ASN A 1 179 ? 8.242 -14.338 3.433 1.00 79.44 179 ASN A CA 1
ATOM 1445 C C . ASN A 1 179 ? 8.511 -15.093 2.120 1.00 79.44 179 ASN A C 1
ATOM 1447 O O . ASN A 1 179 ? 7.685 -15.836 1.598 1.00 79.44 179 ASN A O 1
ATOM 1451 N N . LYS A 1 180 ? 9.712 -14.925 1.560 1.00 71.12 180 LYS A N 1
ATOM 1452 C CA . LYS A 1 180 ? 10.087 -15.495 0.251 1.00 71.12 180 LYS A CA 1
ATOM 1453 C C . LYS A 1 180 ? 10.103 -17.035 0.202 1.00 71.12 180 LYS A C 1
ATOM 1455 O O . LYS A 1 180 ? 10.371 -17.577 -0.867 1.00 71.12 180 LYS A O 1
ATOM 1460 N N . GLN A 1 181 ? 9.855 -17.711 1.325 1.00 68.00 181 GLN A N 1
ATOM 1461 C CA . GLN A 1 181 ? 9.769 -19.168 1.440 1.00 68.00 181 GLN A CA 1
ATOM 1462 C C . GLN A 1 181 ? 8.335 -19.713 1.284 1.00 68.00 181 GLN A C 1
ATOM 1464 O O . GLN A 1 181 ? 8.169 -20.921 1.141 1.00 68.00 181 GLN A O 1
ATOM 1469 N N . GLU A 1 182 ? 7.302 -18.861 1.286 1.00 64.31 182 GLU A N 1
ATOM 1470 C CA . GLU A 1 182 ? 5.896 -19.294 1.268 1.00 64.31 182 GLU A CA 1
ATOM 1471 C C . GLU A 1 182 ? 5.294 -19.431 -0.145 1.00 64.31 182 GLU A C 1
ATOM 1473 O O . GLU A 1 182 ? 5.728 -18.795 -1.113 1.00 64.31 182 GLU A O 1
ATOM 1478 N N . HIS A 1 183 ? 4.239 -20.252 -0.257 1.00 68.44 183 HIS A N 1
ATOM 1479 C CA . HIS A 1 183 ? 3.594 -20.641 -1.523 1.00 68.44 183 HIS A CA 1
ATOM 1480 C C . HIS A 1 183 ? 3.102 -19.449 -2.373 1.00 68.44 183 HIS A C 1
ATOM 1482 O O . HIS A 1 183 ? 3.118 -19.510 -3.604 1.00 68.44 183 HIS A O 1
ATOM 1488 N N . LEU A 1 184 ? 2.733 -18.332 -1.732 1.00 74.56 184 LEU A N 1
ATOM 1489 C CA . LEU A 1 184 ? 2.238 -17.123 -2.401 1.00 74.56 184 LEU A CA 1
ATOM 1490 C C . LEU A 1 184 ? 3.311 -16.412 -3.236 1.00 74.56 184 LEU A C 1
ATOM 1492 O O . LEU A 1 184 ? 2.975 -15.626 -4.123 1.00 74.56 184 LEU A O 1
ATOM 1496 N N . SER A 1 185 ? 4.600 -16.701 -3.011 1.00 76.25 185 SER A N 1
ATOM 1497 C CA . SER A 1 185 ? 5.716 -16.016 -3.674 1.00 76.25 185 SER A CA 1
ATOM 1498 C C . SER A 1 185 ? 5.627 -16.062 -5.203 1.00 76.25 185 SER A C 1
ATOM 1500 O O . SER A 1 185 ? 5.948 -15.079 -5.877 1.00 76.25 185 SER A O 1
ATOM 1502 N N . ARG A 1 186 ? 5.159 -17.178 -5.782 1.00 83.50 186 ARG A N 1
ATOM 1503 C CA . ARG A 1 186 ? 5.024 -17.312 -7.241 1.00 83.50 186 ARG A CA 1
ATOM 1504 C C . ARG A 1 186 ? 3.947 -16.383 -7.799 1.00 83.50 186 ARG A C 1
ATOM 1506 O O . ARG A 1 186 ? 4.237 -15.626 -8.725 1.00 83.50 186 ARG A O 1
ATOM 1513 N N . HIS A 1 187 ? 2.753 -16.404 -7.215 1.00 87.44 187 HIS A N 1
ATOM 1514 C CA . HIS A 1 187 ? 1.643 -15.541 -7.625 1.00 87.44 187 HIS A CA 1
ATOM 1515 C C . HIS A 1 187 ? 1.985 -14.060 -7.448 1.00 87.44 187 HIS A C 1
ATOM 1517 O O . HIS A 1 187 ? 1.675 -13.229 -8.303 1.00 87.44 187 HIS A O 1
ATOM 1523 N N . TYR A 1 188 ? 2.716 -13.735 -6.383 1.00 89.19 188 TYR A N 1
ATOM 1524 C CA . TYR A 1 188 ? 3.223 -12.390 -6.155 1.00 89.19 188 TYR A CA 1
ATOM 1525 C C . TYR A 1 188 ? 4.211 -11.942 -7.233 1.00 89.19 188 TYR A C 1
ATOM 1527 O O . TYR A 1 188 ? 4.091 -10.840 -7.763 1.00 89.19 188 TYR A O 1
ATOM 1535 N N . LYS A 1 189 ? 5.178 -12.797 -7.594 1.00 89.38 189 LYS A N 1
ATOM 1536 C CA . LYS A 1 189 ? 6.140 -12.516 -8.672 1.00 89.38 189 LYS A CA 1
ATOM 1537 C C . LYS A 1 189 ? 5.443 -12.323 -10.015 1.00 89.38 189 LYS A C 1
ATOM 1539 O O . LYS A 1 189 ? 5.855 -11.469 -10.794 1.00 89.38 189 LYS A O 1
ATOM 1544 N N . GLU A 1 190 ? 4.399 -13.097 -10.297 1.00 92.12 190 GLU A N 1
ATOM 1545 C CA . GLU A 1 190 ? 3.595 -12.946 -11.514 1.00 92.12 190 GLU A CA 1
ATOM 1546 C C . GLU A 1 190 ? 2.858 -11.601 -11.537 1.00 92.12 190 GLU A C 1
ATOM 1548 O O . GLU A 1 190 ? 2.910 -10.895 -12.550 1.00 92.12 190 GLU A O 1
ATOM 1553 N N . LEU A 1 191 ? 2.261 -11.205 -10.408 1.00 94.38 191 LEU A N 1
ATOM 1554 C CA . LEU A 1 191 ? 1.614 -9.905 -10.249 1.00 94.38 191 LEU A CA 1
ATOM 1555 C C . LEU A 1 191 ? 2.610 -8.744 -10.384 1.00 94.38 191 LEU A C 1
ATOM 1557 O O . LEU A 1 191 ? 2.362 -7.825 -11.162 1.00 94.38 191 LEU A O 1
ATOM 1561 N N . LEU A 1 192 ? 3.755 -8.818 -9.698 1.00 94.81 192 LEU A N 1
ATOM 1562 C CA . LEU A 1 192 ? 4.828 -7.823 -9.769 1.00 94.81 192 LEU A CA 1
ATOM 1563 C C . LEU A 1 192 ? 5.393 -7.696 -11.189 1.00 94.81 192 LEU A C 1
ATOM 1565 O O . LEU A 1 192 ? 5.643 -6.592 -11.663 1.00 94.81 192 LEU A O 1
ATOM 1569 N N . ASN A 1 193 ? 5.547 -8.813 -11.901 1.00 95.25 193 ASN A N 1
ATOM 1570 C CA . ASN A 1 193 ? 5.934 -8.795 -13.307 1.00 95.25 193 ASN A CA 1
ATOM 1571 C C . ASN A 1 193 ? 4.882 -8.080 -14.172 1.00 95.25 193 ASN A C 1
ATOM 1573 O O . ASN A 1 193 ? 5.251 -7.302 -15.049 1.00 95.25 193 ASN A O 1
ATOM 1577 N N . LYS A 1 194 ? 3.585 -8.324 -13.944 1.00 96.06 194 LYS A N 1
ATOM 1578 C CA . LYS A 1 194 ? 2.507 -7.688 -14.715 1.00 96.06 194 LYS A CA 1
ATOM 1579 C C . LYS A 1 194 ? 2.458 -6.177 -14.474 1.00 96.06 194 LYS A C 1
ATOM 1581 O O . LYS A 1 194 ? 2.466 -5.415 -15.437 1.00 96.06 194 LYS A O 1
ATOM 1586 N N . THR A 1 195 ? 2.452 -5.739 -13.215 1.00 97.00 195 THR A N 1
ATOM 1587 C CA . THR A 1 195 ? 2.453 -4.304 -12.883 1.00 97.00 195 THR A CA 1
ATOM 1588 C C . THR A 1 195 ? 3.751 -3.628 -13.323 1.00 97.00 195 THR A C 1
ATOM 1590 O O . THR A 1 195 ? 3.705 -2.541 -13.894 1.00 97.00 195 THR A O 1
ATOM 1593 N N . GLY A 1 196 ? 4.892 -4.306 -13.169 1.00 97.44 196 GLY A N 1
ATOM 1594 C CA . GLY A 1 196 ? 6.194 -3.841 -13.642 1.00 97.44 196 GLY A CA 1
ATOM 1595 C C . GLY A 1 196 ? 6.249 -3.644 -15.155 1.00 97.44 196 GLY A C 1
ATOM 1596 O O . GLY A 1 196 ? 6.719 -2.606 -15.605 1.00 97.44 196 GLY A O 1
ATOM 1597 N N . LYS A 1 197 ? 5.718 -4.580 -15.957 1.00 97.38 197 LYS A N 1
ATOM 1598 C CA . LYS A 1 197 ? 5.636 -4.415 -17.421 1.00 97.38 197 LYS A CA 1
ATOM 1599 C C . LYS A 1 197 ? 4.792 -3.207 -17.814 1.00 97.38 197 LYS A C 1
ATOM 1601 O O . LYS A 1 197 ? 5.234 -2.413 -18.637 1.00 97.38 197 LYS A O 1
ATOM 1606 N N . ASN A 1 198 ? 3.616 -3.046 -17.210 1.00 97.56 198 ASN A N 1
ATOM 1607 C CA . ASN A 1 198 ? 2.739 -1.912 -17.506 1.00 97.56 198 ASN A CA 1
ATOM 1608 C C . ASN A 1 198 ? 3.430 -0.581 -17.199 1.00 97.56 198 ASN A C 1
ATOM 1610 O O . ASN A 1 198 ? 3.431 0.319 -18.036 1.00 97.56 198 ASN A O 1
ATOM 1614 N N . TYR A 1 199 ? 4.067 -0.474 -16.031 1.00 98.44 199 TYR A N 1
ATOM 1615 C CA . TYR A 1 199 ? 4.790 0.738 -15.668 1.00 98.44 199 TYR A CA 1
ATOM 1616 C C . TYR A 1 199 ? 6.011 0.980 -16.565 1.00 98.44 199 TYR A C 1
ATOM 1618 O O . TYR A 1 199 ? 6.232 2.099 -17.013 1.00 98.44 199 TYR A O 1
ATOM 1626 N N . TYR A 1 200 ? 6.755 -0.073 -16.910 1.00 98.38 200 TYR A N 1
ATOM 1627 C CA . TYR A 1 200 ? 7.875 0.006 -17.847 1.00 98.38 200 TYR A CA 1
ATOM 1628 C C . TYR A 1 200 ? 7.468 0.591 -19.206 1.00 98.38 200 TYR A C 1
ATOM 1630 O O . TYR A 1 200 ? 8.170 1.458 -19.719 1.00 98.38 200 TYR A O 1
ATOM 1638 N N . TYR A 1 201 ? 6.327 0.183 -19.771 1.00 97.69 201 TYR A N 1
ATOM 1639 C CA . TYR A 1 201 ? 5.835 0.766 -21.024 1.00 97.69 201 TYR A CA 1
ATOM 1640 C C . TYR A 1 201 ? 5.504 2.254 -20.891 1.00 97.69 201 TYR A C 1
ATOM 1642 O O . TYR A 1 201 ? 5.880 3.032 -21.766 1.00 97.69 201 TYR A O 1
ATOM 1650 N N . VAL A 1 202 ? 4.871 2.667 -19.786 1.00 98.25 202 VAL A N 1
ATOM 1651 C CA . VAL A 1 202 ? 4.618 4.091 -19.505 1.00 98.25 202 VAL A CA 1
ATOM 1652 C C . VAL A 1 202 ? 5.934 4.869 -19.461 1.00 98.25 202 VAL A C 1
ATOM 1654 O O . VAL A 1 202 ? 6.057 5.887 -20.132 1.00 98.25 202 VAL A O 1
ATOM 1657 N N . LEU A 1 203 ? 6.943 4.354 -18.756 1.00 98.50 203 LEU A N 1
ATOM 1658 C CA . LEU A 1 203 ? 8.257 4.991 -18.653 1.00 98.50 203 LEU A CA 1
ATOM 1659 C C . LEU A 1 203 ? 8.964 5.106 -20.010 1.00 98.50 203 LEU A C 1
ATOM 1661 O O . LEU A 1 203 ? 9.533 6.152 -20.318 1.00 98.50 203 LEU A O 1
ATOM 1665 N N . CYS A 1 204 ? 8.905 4.066 -20.845 1.00 97.94 204 CYS A N 1
ATOM 1666 C CA . CYS A 1 204 ? 9.453 4.112 -22.201 1.00 97.94 204 CYS A CA 1
ATOM 1667 C C . CYS A 1 204 ? 8.750 5.170 -23.062 1.00 97.94 204 CYS A C 1
ATOM 1669 O O . CYS A 1 204 ? 9.426 5.942 -23.745 1.00 97.94 204 CYS A O 1
ATOM 1671 N N . ASN A 1 205 ? 7.419 5.259 -22.980 1.00 97.88 205 ASN A N 1
ATOM 1672 C CA . ASN A 1 205 ? 6.644 6.273 -23.695 1.00 97.88 205 ASN A CA 1
ATOM 1673 C C . ASN A 1 205 ? 7.035 7.684 -23.236 1.00 97.88 205 ASN A C 1
ATOM 1675 O O . ASN A 1 205 ? 7.413 8.504 -24.071 1.00 97.88 205 ASN A O 1
ATOM 1679 N N . THR A 1 206 ? 7.065 7.935 -21.923 1.00 97.81 206 THR A N 1
ATOM 1680 C CA . THR A 1 206 ? 7.507 9.210 -21.333 1.00 97.81 206 THR A CA 1
ATOM 1681 C C . THR A 1 206 ? 8.937 9.572 -21.741 1.00 97.81 206 THR A C 1
ATOM 1683 O O . THR A 1 206 ? 9.218 10.720 -22.064 1.00 97.81 206 THR A O 1
ATOM 1686 N N . ALA A 1 207 ? 9.862 8.609 -21.773 1.00 97.25 207 ALA A N 1
ATOM 1687 C CA . ALA A 1 207 ? 11.239 8.848 -22.208 1.00 97.25 207 ALA A CA 1
ATOM 1688 C C . ALA A 1 207 ? 11.337 9.217 -23.702 1.00 97.25 207 ALA A C 1
ATOM 1690 O O . ALA A 1 207 ? 12.182 10.034 -24.094 1.00 97.25 207 ALA A O 1
ATOM 1691 N N . SER A 1 208 ? 10.488 8.618 -24.539 1.00 95.62 208 SER A N 1
ATOM 1692 C CA . SER A 1 208 ? 10.470 8.841 -25.988 1.00 95.62 208 SER A CA 1
ATOM 1693 C C . SER A 1 208 ? 9.749 10.123 -26.411 1.00 95.62 208 SER A C 1
ATOM 1695 O O . SER A 1 208 ? 10.137 10.719 -27.415 1.00 95.62 208 SER A O 1
ATOM 1697 N N . ASP A 1 209 ? 8.769 10.579 -25.630 1.00 96.38 209 ASP A N 1
ATOM 1698 C CA . ASP A 1 209 ? 7.956 11.751 -25.944 1.00 96.38 209 ASP A CA 1
ATOM 1699 C C . ASP A 1 209 ? 8.792 13.041 -25.948 1.00 96.38 209 ASP A C 1
ATOM 1701 O O . ASP A 1 209 ? 9.471 13.389 -24.979 1.00 96.38 209 ASP A O 1
ATOM 1705 N N . ALA A 1 210 ? 8.752 13.758 -27.072 1.00 93.38 210 ALA A N 1
ATOM 1706 C CA . ALA A 1 210 ? 9.482 15.004 -27.260 1.00 93.38 210 ALA A CA 1
ATOM 1707 C C . ALA A 1 210 ? 8.891 16.170 -26.452 1.00 93.38 210 ALA A C 1
ATOM 1709 O O . ALA A 1 210 ? 9.637 17.092 -26.123 1.00 93.38 210 ALA A O 1
ATOM 1710 N N . ASN A 1 211 ? 7.601 16.108 -26.106 1.00 96.62 211 ASN A N 1
ATOM 1711 C CA . ASN A 1 211 ? 6.912 17.146 -25.337 1.00 96.62 211 ASN A CA 1
ATOM 1712 C C . ASN A 1 211 ? 7.175 17.037 -23.830 1.00 96.62 211 ASN A C 1
ATOM 1714 O O . ASN A 1 211 ? 7.025 18.012 -23.093 1.00 96.62 211 ASN A O 1
ATOM 1718 N N . THR A 1 212 ? 7.603 15.866 -23.359 1.00 97.06 212 THR A N 1
ATOM 1719 C CA . THR A 1 212 ? 7.960 15.661 -21.958 1.00 97.06 212 THR A CA 1
ATOM 1720 C C . THR A 1 212 ? 9.251 16.434 -21.611 1.00 97.06 212 THR A C 1
ATOM 1722 O O . THR A 1 212 ? 10.260 16.311 -22.315 1.00 97.06 212 THR A O 1
ATOM 1725 N N . PRO A 1 213 ? 9.293 17.193 -20.495 1.00 97.75 213 PRO A N 1
ATOM 1726 C CA . PRO A 1 213 ? 10.487 17.916 -20.063 1.00 97.75 213 PRO A CA 1
ATOM 1727 C C . PRO A 1 213 ? 11.725 17.022 -19.926 1.00 97.75 213 PRO A C 1
ATOM 1729 O O . PRO A 1 213 ? 11.659 15.928 -19.364 1.00 97.75 213 PRO A O 1
ATOM 1732 N N . TYR A 1 214 ? 12.889 17.528 -20.346 1.00 97.50 214 TYR A N 1
ATOM 1733 C CA . TYR A 1 214 ? 14.168 16.800 -20.326 1.00 97.50 214 TYR A CA 1
ATOM 1734 C C . TYR A 1 214 ? 14.429 16.028 -19.021 1.00 97.50 214 TYR A C 1
ATOM 1736 O O . TYR A 1 214 ? 14.709 14.831 -19.049 1.00 97.50 214 TYR A O 1
ATOM 1744 N N . LYS A 1 215 ? 14.280 16.686 -17.861 1.00 97.12 215 LYS A N 1
ATOM 1745 C CA . LYS A 1 215 ? 14.509 16.056 -16.549 1.00 97.12 215 LYS A CA 1
ATOM 1746 C C . LYS A 1 215 ? 13.589 14.854 -16.303 1.00 97.12 215 LYS A C 1
ATOM 1748 O O . LYS A 1 215 ? 14.043 13.853 -15.752 1.00 97.12 215 LYS A O 1
ATOM 1753 N N . GLN A 1 216 ? 12.328 14.938 -16.728 1.00 97.69 216 GLN A N 1
ATOM 1754 C CA . GLN A 1 216 ? 11.357 13.853 -16.580 1.00 97.69 216 GLN A CA 1
ATOM 1755 C C . GLN A 1 216 ? 11.692 12.686 -17.513 1.00 97.69 216 GLN A C 1
ATOM 1757 O O . GLN A 1 216 ? 11.694 11.543 -17.067 1.00 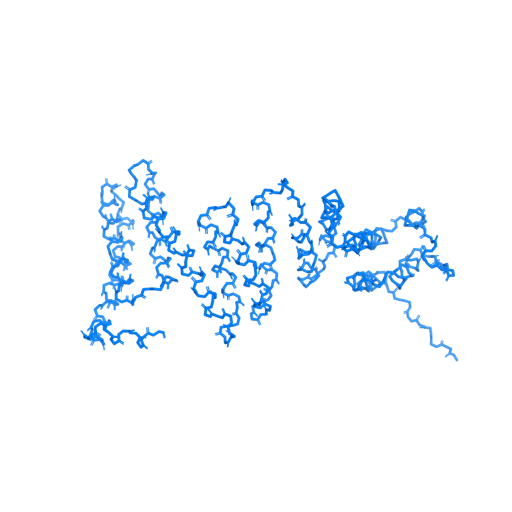97.69 216 GLN A O 1
ATOM 1762 N N . ARG A 1 217 ? 12.092 12.964 -18.761 1.00 98.06 217 ARG A N 1
ATOM 1763 C CA . ARG A 1 217 ? 12.566 11.933 -19.702 1.00 98.06 217 ARG A CA 1
ATOM 1764 C C . ARG A 1 217 ? 13.780 11.180 -19.157 1.00 98.06 217 ARG A C 1
ATOM 1766 O O . ARG A 1 217 ? 13.823 9.954 -19.211 1.00 98.06 217 ARG A O 1
ATOM 1773 N N . CYS A 1 218 ? 14.741 11.905 -18.579 1.00 97.94 218 CYS A N 1
ATOM 1774 C CA . CYS A 1 218 ? 15.905 11.310 -17.923 1.00 97.94 218 CYS A CA 1
ATOM 1775 C C . CYS A 1 218 ? 15.509 10.408 -16.748 1.00 97.94 218 CYS A C 1
ATOM 1777 O O . CYS A 1 218 ? 16.004 9.285 -16.662 1.00 97.94 218 CYS A O 1
ATOM 1779 N N . SER A 1 219 ? 14.619 10.876 -15.862 1.00 97.62 219 SER A N 1
ATOM 1780 C CA . SER A 1 219 ? 14.115 10.060 -14.746 1.00 97.62 219 SER A CA 1
ATOM 1781 C C . SER A 1 219 ? 13.439 8.793 -15.254 1.00 97.62 219 SER A C 1
ATOM 1783 O O . SER A 1 219 ? 13.783 7.704 -14.807 1.00 97.62 219 SER A O 1
ATOM 1785 N N . ALA A 1 220 ? 12.572 8.924 -16.262 1.00 98.25 220 ALA A N 1
ATOM 1786 C CA . ALA A 1 220 ? 11.827 7.805 -16.816 1.00 98.25 220 ALA A CA 1
ATOM 1787 C C . ALA A 1 220 ? 12.747 6.692 -17.343 1.00 98.25 220 ALA A C 1
ATOM 1789 O O . ALA A 1 220 ? 12.494 5.514 -17.094 1.00 98.25 220 ALA A O 1
ATOM 1790 N N . VAL A 1 221 ? 13.863 7.045 -17.994 1.00 98.38 221 VAL A N 1
ATOM 1791 C CA . VAL A 1 221 ? 14.864 6.053 -18.417 1.00 98.38 221 VAL A CA 1
ATOM 1792 C C . VAL A 1 221 ? 15.509 5.347 -17.222 1.00 98.38 221 VAL A C 1
ATOM 1794 O O . VAL A 1 221 ? 15.625 4.119 -17.228 1.00 98.38 221 VAL A O 1
ATOM 1797 N N . TYR A 1 222 ? 15.941 6.087 -16.198 1.00 98.19 222 TYR A N 1
ATOM 1798 C CA . TYR A 1 222 ? 16.569 5.476 -15.022 1.00 98.19 222 TYR A CA 1
ATOM 1799 C C . TYR A 1 222 ? 15.605 4.557 -14.267 1.00 98.19 222 TYR A C 1
ATOM 1801 O O . TYR A 1 222 ? 15.992 3.455 -13.870 1.00 98.19 222 TYR A O 1
ATOM 1809 N N . ASP A 1 223 ? 14.349 4.970 -14.132 1.00 97.88 223 ASP A N 1
ATOM 1810 C CA . ASP A 1 223 ? 13.310 4.168 -13.500 1.00 97.88 223 ASP A CA 1
ATOM 1811 C C . ASP A 1 223 ? 13.003 2.918 -14.338 1.00 97.88 223 ASP A C 1
ATOM 1813 O O . ASP A 1 223 ? 12.931 1.815 -13.793 1.00 97.88 223 ASP A O 1
ATOM 1817 N N . ALA A 1 224 ? 12.941 3.033 -15.672 1.00 98.19 224 ALA A N 1
ATOM 1818 C CA . ALA A 1 224 ? 12.731 1.891 -16.566 1.00 98.19 224 ALA A CA 1
ATOM 1819 C C . ALA A 1 224 ? 13.859 0.852 -16.436 1.00 98.19 224 ALA A C 1
ATOM 1821 O O . ALA A 1 224 ? 13.611 -0.358 -16.406 1.00 98.19 224 ALA A O 1
ATOM 1822 N N . VAL A 1 225 ? 15.104 1.319 -16.295 1.00 97.75 225 VAL A N 1
ATOM 1823 C CA . VAL A 1 225 ? 16.280 0.473 -16.045 1.00 97.75 225 VAL A CA 1
ATOM 1824 C C . VAL A 1 225 ? 16.163 -0.295 -14.720 1.00 97.75 225 VAL A C 1
ATOM 1826 O O . VAL A 1 225 ? 16.525 -1.482 -14.681 1.00 97.75 225 VAL A O 1
ATOM 1829 N N . ASP A 1 226 ? 15.648 0.332 -13.653 1.00 96.31 226 ASP A N 1
ATOM 1830 C CA . ASP A 1 226 ? 15.405 -0.346 -12.369 1.00 96.31 226 ASP A CA 1
ATOM 1831 C C . ASP A 1 226 ? 14.270 -1.369 -12.481 1.00 96.31 226 ASP A C 1
ATOM 1833 O O . ASP A 1 226 ? 14.451 -2.525 -12.093 1.00 96.31 226 ASP A O 1
ATOM 1837 N N . VAL A 1 227 ? 13.132 -0.980 -13.069 1.00 97.19 227 VAL A N 1
ATOM 1838 C CA . VAL A 1 227 ? 11.925 -1.819 -13.200 1.00 97.19 227 VAL A CA 1
ATOM 1839 C C . VAL A 1 227 ? 12.209 -3.134 -13.927 1.00 97.19 227 VAL A C 1
ATOM 1841 O O . VAL A 1 227 ? 11.691 -4.182 -13.536 1.00 97.19 227 VAL A O 1
ATOM 1844 N N . LEU A 1 228 ? 13.115 -3.134 -14.912 1.00 96.06 228 LEU A N 1
ATOM 1845 C CA . LEU A 1 228 ? 13.528 -4.348 -15.627 1.00 96.06 228 LEU A CA 1
ATOM 1846 C C . LEU A 1 228 ? 14.041 -5.473 -14.713 1.00 96.06 228 LEU A C 1
ATOM 1848 O O . LEU A 1 228 ? 14.067 -6.629 -15.135 1.00 96.06 228 LEU A O 1
ATOM 1852 N N . LYS A 1 229 ? 14.462 -5.189 -13.471 1.00 92.88 229 LYS A N 1
ATOM 1853 C CA . LYS A 1 229 ? 14.907 -6.244 -12.542 1.00 92.88 229 LYS A CA 1
ATOM 1854 C C . LYS A 1 229 ? 13.751 -7.143 -12.106 1.00 92.88 229 LYS A C 1
ATOM 1856 O O . LYS A 1 229 ? 13.953 -8.352 -11.994 1.00 92.88 229 LYS A O 1
ATOM 1861 N N . ASP A 1 230 ? 12.565 -6.558 -11.966 1.00 92.94 230 ASP A N 1
ATOM 1862 C CA . ASP A 1 230 ? 11.366 -7.184 -11.415 1.00 92.94 230 ASP A CA 1
ATOM 1863 C C . ASP A 1 230 ? 10.489 -7.828 -12.516 1.00 92.94 230 ASP A C 1
ATOM 1865 O O . ASP A 1 230 ? 9.615 -8.643 -12.229 1.00 92.94 230 ASP A O 1
ATOM 1869 N N . ILE A 1 231 ? 10.763 -7.533 -13.795 1.00 93.62 231 ILE A N 1
ATOM 1870 C CA . ILE A 1 231 ? 10.093 -8.147 -14.952 1.00 93.62 231 ILE A CA 1
ATOM 1871 C C . ILE A 1 231 ? 10.668 -9.545 -15.244 1.00 93.62 231 ILE A C 1
ATOM 1873 O O . ILE A 1 231 ? 11.871 -9.787 -15.151 1.00 93.62 231 ILE A O 1
ATOM 1877 N N . LYS A 1 232 ? 9.814 -10.492 -15.639 1.00 90.62 232 LYS A N 1
ATOM 1878 C CA . LYS A 1 232 ? 10.164 -11.877 -15.985 1.00 90.62 232 LYS A CA 1
ATOM 1879 C C . LYS A 1 232 ? 10.713 -11.975 -17.418 1.00 90.62 232 LYS A C 1
ATOM 1881 O O . LYS A 1 232 ? 10.046 -12.482 -18.316 1.00 90.62 232 LYS A O 1
ATOM 1886 N N . TYR A 1 233 ? 11.933 -11.479 -17.606 1.00 88.88 233 TYR A N 1
ATOM 1887 C CA . TYR A 1 233 ? 12.767 -11.664 -18.803 1.00 88.88 233 TYR A CA 1
ATOM 1888 C C . TYR A 1 233 ? 14.055 -12.424 -18.462 1.00 88.88 233 TYR A C 1
ATOM 1890 O O . TYR A 1 233 ? 14.437 -12.466 -17.288 1.00 88.88 233 TYR A O 1
ATOM 1898 N N . SER A 1 234 ? 14.728 -12.992 -19.471 1.00 88.88 234 SER A N 1
ATOM 1899 C CA . SER A 1 234 ? 16.073 -13.557 -19.292 1.00 88.88 234 SER A CA 1
ATOM 1900 C C . SER A 1 234 ? 17.062 -12.472 -18.862 1.00 88.88 234 SER A C 1
ATOM 1902 O O . SER A 1 234 ? 16.849 -11.276 -19.105 1.00 88.88 234 SER A O 1
ATOM 1904 N N . MET A 1 235 ? 18.146 -12.866 -18.195 1.00 88.94 235 MET A N 1
ATOM 1905 C CA . MET A 1 235 ? 19.126 -11.898 -17.708 1.00 88.94 235 MET A CA 1
ATOM 1906 C C . MET A 1 235 ? 19.854 -11.200 -18.859 1.00 88.94 235 MET A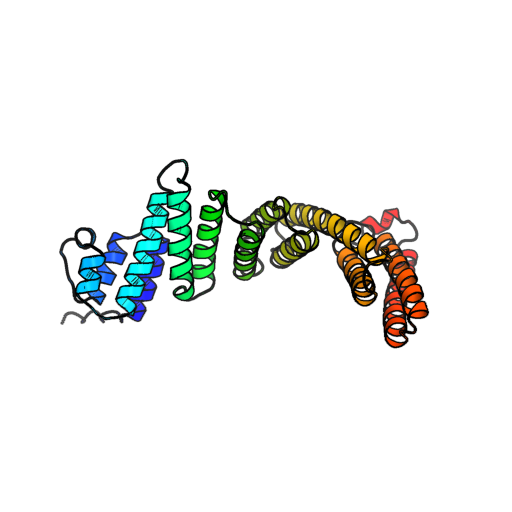 C 1
ATOM 1908 O O . MET A 1 235 ? 20.057 -9.983 -18.785 1.00 88.94 235 MET A O 1
ATOM 1912 N N . SER A 1 236 ? 20.157 -11.911 -19.952 1.00 90.88 236 SER A N 1
ATOM 1913 C CA . SER A 1 236 ? 20.720 -11.288 -21.154 1.00 90.88 236 SER A CA 1
ATOM 1914 C C . SER A 1 236 ? 19.771 -10.256 -21.763 1.00 90.88 236 SER A C 1
ATOM 1916 O O . SER A 1 236 ? 20.195 -9.131 -22.042 1.00 90.88 236 SER A O 1
ATOM 1918 N N . TYR A 1 237 ? 18.477 -10.576 -21.884 1.00 92.12 237 TYR A N 1
ATOM 1919 C CA . TYR A 1 237 ? 17.470 -9.649 -22.403 1.00 92.12 237 TYR A CA 1
ATOM 1920 C C . TYR A 1 237 ? 17.356 -8.399 -21.528 1.00 92.12 237 TYR A C 1
ATOM 1922 O O . TYR A 1 237 ? 17.388 -7.279 -22.036 1.00 92.12 237 TYR A O 1
ATOM 1930 N N . LYS A 1 238 ? 17.301 -8.565 -20.198 1.00 94.19 238 LYS A N 1
ATOM 1931 C CA . LYS A 1 238 ? 17.284 -7.427 -19.266 1.00 94.19 238 LYS A CA 1
ATOM 1932 C C . LYS A 1 238 ? 18.507 -6.532 -19.450 1.00 94.19 238 LYS A C 1
ATOM 1934 O O . LYS A 1 238 ? 18.369 -5.314 -19.412 1.00 94.19 238 LYS A O 1
ATOM 1939 N N . CYS A 1 239 ? 19.701 -7.099 -19.620 1.00 95.19 239 CYS A N 1
ATOM 1940 C CA . CYS A 1 239 ? 20.902 -6.304 -19.870 1.00 95.19 239 CYS A CA 1
ATOM 1941 C C . CYS A 1 239 ? 20.836 -5.556 -21.202 1.00 95.19 239 CYS A C 1
ATOM 1943 O O . CYS A 1 239 ? 21.112 -4.359 -21.213 1.00 95.19 239 CYS A O 1
ATOM 1945 N N . ARG A 1 240 ? 20.431 -6.216 -22.294 1.00 96.25 240 ARG A N 1
ATOM 1946 C CA . ARG A 1 240 ? 20.288 -5.576 -23.613 1.00 96.25 240 ARG A CA 1
ATOM 1947 C C . ARG A 1 240 ? 19.297 -4.413 -23.567 1.00 96.25 240 ARG A C 1
ATOM 1949 O O . ARG A 1 240 ? 19.675 -3.298 -23.910 1.00 96.25 240 ARG A O 1
ATOM 1956 N N . ALA A 1 241 ? 18.110 -4.630 -23.002 1.00 96.69 241 ALA A N 1
ATOM 1957 C CA . ALA A 1 241 ? 17.096 -3.586 -22.847 1.00 96.69 241 ALA A CA 1
ATOM 1958 C C . ALA A 1 241 ? 17.605 -2.389 -22.019 1.00 96.69 241 ALA A C 1
ATOM 1960 O O . ALA A 1 241 ? 17.366 -1.235 -22.367 1.00 96.69 241 ALA A O 1
ATOM 1961 N N . ARG A 1 242 ? 18.363 -2.635 -20.939 1.00 98.00 242 ARG A N 1
ATOM 1962 C CA . ARG A 1 242 ? 18.993 -1.549 -20.164 1.00 98.00 242 ARG A CA 1
ATOM 1963 C C . ARG A 1 242 ? 20.038 -0.789 -20.973 1.00 98.00 242 ARG A C 1
ATOM 1965 O O . ARG A 1 242 ? 20.092 0.431 -20.887 1.00 98.00 242 ARG A O 1
ATOM 1972 N N . ILE A 1 243 ? 20.874 -1.492 -21.732 1.00 98.19 243 ILE A N 1
ATOM 1973 C CA . ILE A 1 243 ? 21.906 -0.878 -22.576 1.00 98.19 243 ILE A CA 1
ATOM 1974 C C . ILE A 1 243 ? 21.260 -0.001 -23.653 1.00 98.19 243 ILE A C 1
ATOM 1976 O O . ILE A 1 243 ? 21.711 1.122 -23.857 1.00 98.19 243 ILE A O 1
ATOM 1980 N N . GLU A 1 244 ? 20.197 -0.474 -24.303 1.00 98.00 244 GLU A N 1
ATOM 1981 C CA . GLU A 1 244 ? 19.442 0.281 -25.311 1.00 98.00 244 GLU A CA 1
ATOM 1982 C C . GLU A 1 244 ? 18.842 1.567 -24.738 1.00 98.00 244 GLU A C 1
ATOM 1984 O O . GLU A 1 244 ? 19.064 2.648 -25.287 1.00 98.00 244 GLU A O 1
ATOM 1989 N N . LEU A 1 245 ? 18.169 1.470 -23.588 1.00 98.19 245 LEU A N 1
ATOM 1990 C CA . LEU A 1 245 ? 17.622 2.628 -22.880 1.00 98.19 245 LEU A CA 1
ATOM 1991 C C . LEU A 1 245 ? 18.708 3.655 -22.527 1.00 98.19 245 LEU A C 1
ATOM 1993 O O . LEU A 1 245 ? 18.545 4.851 -22.770 1.00 98.19 245 LEU A O 1
ATOM 1997 N N . LEU A 1 246 ? 19.843 3.196 -21.996 1.00 98.44 246 LEU A N 1
ATOM 1998 C CA . LEU A 1 246 ? 20.948 4.076 -21.609 1.00 98.44 246 LEU A CA 1
ATOM 1999 C C . LEU A 1 246 ? 21.664 4.684 -22.823 1.00 98.44 246 LEU A C 1
ATOM 2001 O O . LEU A 1 246 ? 22.056 5.843 -22.768 1.00 98.44 246 LEU A O 1
ATOM 2005 N N . ASN A 1 247 ? 21.784 3.954 -23.935 1.00 97.88 247 ASN A N 1
ATOM 2006 C CA . ASN A 1 247 ? 22.290 4.498 -25.200 1.00 97.88 247 ASN A CA 1
ATOM 2007 C C . ASN A 1 247 ? 21.405 5.645 -25.710 1.00 97.88 247 ASN A C 1
ATOM 2009 O O . ASN A 1 247 ? 21.916 6.669 -26.164 1.00 97.88 247 ASN A O 1
ATOM 2013 N N . ALA A 1 248 ? 20.080 5.476 -25.659 1.00 97.06 248 ALA A N 1
ATOM 2014 C CA . ALA A 1 248 ? 19.140 6.517 -26.066 1.00 97.06 248 ALA A CA 1
ATOM 2015 C C . ALA A 1 248 ? 19.230 7.748 -25.149 1.00 97.06 248 ALA A C 1
ATOM 2017 O O . ALA A 1 248 ? 19.249 8.880 -25.638 1.00 97.06 248 ALA A O 1
ATOM 2018 N N . LEU A 1 249 ? 19.355 7.531 -23.836 1.00 98.12 249 LEU A N 1
ATOM 2019 C CA . LEU A 1 249 ? 19.538 8.604 -22.861 1.00 98.12 249 LEU A CA 1
ATOM 2020 C C . LEU A 1 249 ? 20.840 9.377 -23.082 1.00 98.12 249 LEU A C 1
ATOM 2022 O O . LEU A 1 249 ? 20.813 10.600 -23.080 1.00 98.12 249 LEU A O 1
ATOM 2026 N N . GLU A 1 250 ? 21.959 8.697 -23.321 1.00 97.00 250 GLU A N 1
ATOM 2027 C CA . GLU A 1 250 ? 23.256 9.345 -23.557 1.00 97.00 250 GLU A CA 1
ATOM 2028 C C . GLU A 1 250 ? 23.191 10.300 -24.763 1.00 97.00 250 GLU A C 1
ATOM 2030 O O . GLU A 1 250 ? 23.628 11.446 -24.670 1.00 97.00 250 GLU A O 1
ATOM 2035 N N . LYS A 1 251 ? 22.524 9.890 -25.856 1.00 96.38 251 LYS A N 1
ATOM 2036 C CA . LYS A 1 251 ? 22.262 10.755 -27.024 1.00 96.38 251 LYS A CA 1
ATOM 2037 C C . LYS A 1 251 ? 21.393 11.967 -26.676 1.00 96.38 251 LYS A C 1
ATOM 2039 O O . LYS A 1 251 ? 21.636 13.062 -27.180 1.00 96.38 251 LYS A O 1
ATOM 2044 N N . LEU A 1 252 ? 20.366 11.786 -25.841 1.00 96.31 252 LEU A N 1
ATOM 2045 C CA . LEU A 1 252 ? 19.512 12.885 -25.380 1.00 96.31 252 LEU A CA 1
ATOM 2046 C C . LEU A 1 252 ? 20.308 13.884 -24.527 1.00 96.31 252 LEU A C 1
ATOM 2048 O O . LEU A 1 252 ? 20.205 15.087 -24.743 1.00 96.31 252 LEU A O 1
ATOM 2052 N N . GLN A 1 253 ? 21.121 13.388 -23.596 1.00 97.81 253 GLN A N 1
ATOM 2053 C CA . GLN A 1 253 ? 21.962 14.200 -22.713 1.00 97.81 253 GLN A CA 1
ATOM 2054 C C . GLN A 1 253 ? 23.035 14.963 -23.495 1.00 97.81 253 GLN A C 1
ATOM 2056 O O . GLN A 1 253 ? 23.289 16.129 -23.200 1.00 97.81 253 GLN A O 1
A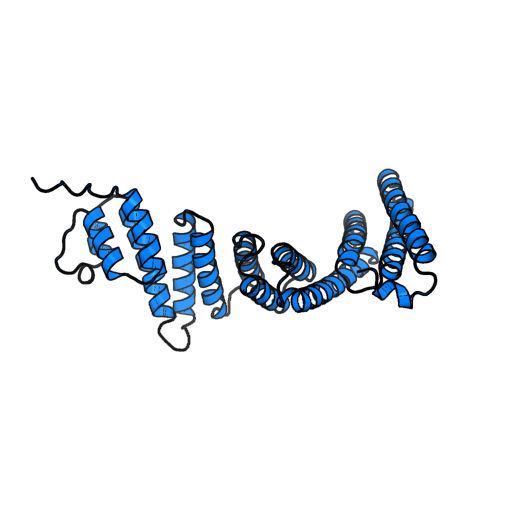TOM 2061 N N . GLN A 1 254 ? 23.601 14.350 -24.539 1.00 96.88 254 GLN A N 1
ATOM 2062 C CA . GLN A 1 254 ? 24.537 15.007 -25.448 1.00 96.88 254 GLN A CA 1
ATOM 2063 C C . GLN A 1 254 ? 23.897 16.209 -26.151 1.00 96.88 254 GLN A C 1
ATOM 2065 O O . GLN A 1 254 ? 24.482 17.286 -26.166 1.00 96.88 254 GLN A O 1
ATOM 2070 N N . ARG A 1 255 ? 22.668 16.065 -26.669 1.00 95.81 255 ARG A N 1
ATOM 2071 C CA . ARG A 1 255 ? 21.918 17.176 -27.295 1.00 95.81 255 ARG A CA 1
ATOM 2072 C C . ARG A 1 255 ? 21.609 18.320 -26.326 1.00 95.81 255 ARG A C 1
ATOM 2074 O O . ARG A 1 255 ? 21.374 19.436 -26.768 1.00 95.81 255 ARG A O 1
ATOM 2081 N N . GLN A 1 256 ? 21.578 18.034 -25.027 1.00 96.62 256 GLN A N 1
ATOM 2082 C CA . GLN A 1 256 ? 21.301 18.996 -23.957 1.00 96.62 256 GLN A CA 1
ATOM 2083 C C . GLN A 1 256 ? 22.578 19.503 -23.267 1.00 96.62 256 GLN A C 1
ATOM 2085 O O . GLN A 1 256 ? 22.487 20.235 -22.285 1.00 96.62 256 GLN A O 1
ATOM 2090 N N . ASN A 1 257 ? 23.764 19.121 -23.761 1.00 96.50 257 ASN A N 1
ATOM 2091 C CA . ASN A 1 257 ? 25.067 19.458 -23.180 1.00 96.50 257 ASN A CA 1
ATOM 2092 C C . ASN A 1 257 ? 25.222 19.059 -21.692 1.00 96.50 257 ASN A C 1
ATOM 2094 O O . ASN A 1 257 ? 25.967 19.689 -20.940 1.00 96.50 257 ASN A O 1
ATOM 2098 N N . ASP A 1 258 ? 24.552 17.990 -21.246 1.00 97.06 258 ASP A N 1
ATOM 2099 C CA . ASP A 1 258 ? 24.611 17.513 -19.858 1.00 97.06 258 ASP A CA 1
ATOM 2100 C C . ASP A 1 258 ? 25.782 16.540 -19.639 1.00 97.06 258 ASP A C 1
ATOM 2102 O O . ASP A 1 258 ? 25.621 15.317 -19.614 1.00 97.06 258 ASP A O 1
ATOM 2106 N N . ALA A 1 259 ? 26.989 17.087 -19.464 1.00 96.38 259 ALA A N 1
ATOM 2107 C CA . ALA A 1 259 ? 28.210 16.300 -19.264 1.00 96.38 259 ALA A CA 1
ATOM 2108 C C . ALA A 1 259 ? 28.158 15.386 -18.027 1.00 96.38 259 ALA A C 1
ATOM 2110 O O . ALA A 1 259 ? 28.586 14.230 -18.081 1.00 96.38 259 ALA A O 1
ATOM 2111 N N . LYS A 1 260 ? 27.591 15.878 -16.916 1.00 95.94 260 LYS A N 1
ATOM 2112 C CA . LYS A 1 260 ? 27.453 15.101 -15.673 1.00 95.94 260 LYS A CA 1
ATOM 2113 C C . LYS A 1 260 ? 26.481 13.939 -15.865 1.00 95.94 260 LYS A C 1
ATOM 2115 O O . LYS A 1 260 ? 26.766 12.813 -15.452 1.00 95.94 260 LYS A O 1
ATOM 2120 N N . GLY A 1 261 ? 25.350 14.206 -16.515 1.00 95.75 261 GLY A N 1
ATOM 2121 C CA . GLY A 1 261 ? 24.369 13.199 -16.887 1.00 95.75 261 GLY A CA 1
ATOM 2122 C C . GLY A 1 261 ? 24.966 12.125 -17.791 1.00 95.75 261 GLY A C 1
ATOM 2123 O O . GLY A 1 261 ? 24.801 10.943 -17.492 1.00 95.75 261 GLY A O 1
ATOM 2124 N N . MET A 1 262 ? 25.704 12.520 -18.834 1.00 97.38 262 MET A N 1
ATOM 2125 C CA . MET A 1 262 ? 26.370 11.588 -19.751 1.00 97.38 262 MET A CA 1
ATOM 2126 C C . MET A 1 262 ? 27.366 10.683 -19.027 1.00 97.38 262 MET A C 1
ATOM 2128 O O . MET A 1 262 ? 27.330 9.469 -19.214 1.00 97.38 262 MET A O 1
ATOM 2132 N N . GLN A 1 263 ? 28.213 11.233 -18.149 1.00 97.19 263 GLN A N 1
ATOM 2133 C CA . GLN A 1 263 ? 29.177 10.432 -17.390 1.00 97.19 263 GLN A CA 1
ATOM 2134 C C . GLN A 1 263 ? 28.475 9.386 -16.511 1.00 97.19 263 GLN A C 1
ATOM 2136 O O . GLN A 1 263 ? 28.873 8.218 -16.491 1.00 97.19 263 GLN A O 1
ATOM 2141 N N . LYS A 1 264 ? 27.395 9.775 -15.819 1.00 97.00 264 LYS A N 1
ATOM 2142 C CA . LYS A 1 264 ? 26.578 8.852 -15.017 1.00 97.00 264 LYS A CA 1
ATOM 2143 C C . LYS A 1 264 ? 25.977 7.737 -15.880 1.00 97.00 264 LYS A C 1
ATOM 2145 O O . LYS A 1 264 ? 26.092 6.561 -15.525 1.00 97.00 264 LYS A O 1
ATOM 2150 N N . THR A 1 265 ? 25.359 8.093 -17.006 1.00 97.62 265 THR A N 1
ATOM 2151 C CA . THR A 1 265 ? 24.741 7.142 -17.943 1.00 97.62 265 THR A CA 1
ATOM 2152 C C . THR A 1 265 ? 25.773 6.178 -18.519 1.00 97.62 265 THR A C 1
ATOM 2154 O O . THR A 1 265 ? 25.544 4.968 -18.516 1.00 97.62 265 THR A O 1
ATOM 2157 N N . PHE A 1 266 ? 26.939 6.683 -18.928 1.00 96.94 266 PHE A N 1
ATOM 2158 C CA . PHE A 1 266 ? 28.040 5.891 -19.471 1.00 96.94 266 PHE A CA 1
ATOM 2159 C C . PHE A 1 266 ? 28.535 4.833 -18.477 1.00 96.94 266 PHE A C 1
ATOM 2161 O O . PHE A 1 266 ? 28.653 3.655 -18.826 1.00 96.94 266 PHE A O 1
ATOM 2168 N N . LEU A 1 267 ? 28.782 5.220 -17.220 1.00 97.31 267 LEU A N 1
ATOM 2169 C CA . LEU A 1 267 ? 29.229 4.288 -16.178 1.00 97.31 267 LEU A CA 1
ATOM 2170 C C . LEU A 1 267 ? 28.197 3.181 -15.932 1.00 97.31 267 LEU A C 1
ATOM 2172 O O . LEU A 1 267 ? 28.548 2.000 -15.841 1.00 97.31 267 LEU A O 1
ATOM 2176 N N . LEU A 1 268 ? 26.916 3.551 -15.873 1.00 97.31 268 LEU A N 1
ATOM 2177 C CA . LEU A 1 268 ? 25.829 2.597 -15.686 1.00 97.31 268 LEU A CA 1
ATOM 2178 C C . LEU A 1 268 ? 25.683 1.657 -16.895 1.00 97.31 268 LEU A C 1
ATOM 2180 O O . LEU A 1 268 ? 25.504 0.451 -16.726 1.00 97.31 268 LEU A O 1
ATOM 2184 N N . ARG A 1 269 ? 25.832 2.179 -18.115 1.00 97.88 269 ARG A N 1
ATOM 2185 C CA . ARG A 1 269 ? 25.806 1.397 -19.355 1.00 97.88 269 ARG A CA 1
ATOM 2186 C C . ARG A 1 269 ? 26.957 0.396 -19.409 1.00 97.88 269 ARG A C 1
ATOM 2188 O O . ARG A 1 269 ? 26.721 -0.787 -19.655 1.00 97.88 269 ARG A O 1
ATOM 2195 N N . ARG A 1 270 ? 28.182 0.831 -19.093 1.00 97.75 270 ARG A N 1
ATOM 2196 C CA . ARG A 1 270 ? 29.377 -0.030 -19.038 1.00 97.75 270 ARG A CA 1
ATOM 2197 C C . ARG A 1 270 ? 29.202 -1.190 -18.058 1.00 97.75 270 ARG A C 1
ATOM 2199 O O . ARG A 1 270 ? 29.572 -2.318 -18.380 1.00 97.75 270 ARG A O 1
ATOM 2206 N N . LYS A 1 271 ? 28.579 -0.948 -16.898 1.00 96.88 271 LYS A N 1
ATOM 2207 C CA . LYS A 1 271 ? 28.231 -2.006 -15.935 1.00 96.88 271 LYS A CA 1
ATOM 2208 C C . LYS A 1 271 ? 27.366 -3.097 -16.577 1.00 96.88 271 LYS A C 1
ATOM 2210 O O . LYS A 1 271 ? 27.664 -4.278 -16.407 1.00 96.88 271 LYS A O 1
ATOM 2215 N N . TYR A 1 272 ? 26.317 -2.725 -17.311 1.00 96.81 272 TYR A N 1
ATOM 2216 C CA . TYR A 1 272 ? 25.426 -3.704 -17.943 1.00 96.81 272 TYR A CA 1
ATOM 2217 C C . TYR A 1 272 ? 26.050 -4.399 -19.158 1.00 96.81 272 TYR A C 1
ATOM 2219 O O . TYR A 1 272 ? 25.786 -5.583 -19.349 1.00 96.81 272 TYR A O 1
ATOM 2227 N N . ILE A 1 273 ? 26.926 -3.726 -19.914 1.00 97.19 273 ILE A N 1
ATOM 2228 C CA . ILE A 1 273 ? 27.728 -4.357 -20.980 1.00 97.19 273 ILE A CA 1
ATOM 2229 C C . ILE A 1 273 ? 28.626 -5.451 -20.394 1.00 97.19 273 ILE A C 1
ATOM 2231 O O . ILE A 1 273 ? 28.604 -6.586 -20.862 1.00 97.19 273 ILE A O 1
ATOM 2235 N N . ASN A 1 274 ? 29.366 -5.142 -19.327 1.00 96.25 274 ASN A N 1
ATOM 2236 C CA . ASN A 1 274 ? 30.223 -6.124 -18.663 1.00 96.25 274 ASN A CA 1
ATOM 2237 C C . ASN A 1 274 ? 29.409 -7.312 -18.130 1.00 96.25 274 ASN A C 1
ATOM 2239 O O . ASN A 1 274 ? 29.812 -8.461 -18.288 1.00 96.25 274 ASN A O 1
ATOM 2243 N N . HIS A 1 275 ? 28.243 -7.042 -17.537 1.00 94.12 275 HIS A N 1
ATOM 2244 C CA . HIS A 1 275 ? 27.359 -8.093 -17.040 1.00 94.12 275 HIS A CA 1
ATOM 2245 C C . HIS A 1 275 ? 26.818 -8.977 -18.176 1.00 94.12 275 HIS A C 1
ATOM 2247 O O . HIS A 1 275 ? 26.805 -10.195 -18.038 1.00 94.12 275 HIS A O 1
ATOM 2253 N N . LEU A 1 276 ? 26.429 -8.389 -19.313 1.00 93.94 276 LEU A N 1
ATOM 2254 C CA . LEU A 1 276 ? 25.999 -9.133 -20.500 1.00 93.94 276 LEU A CA 1
ATOM 2255 C C . LEU A 1 276 ? 27.121 -10.017 -21.058 1.00 93.94 276 LEU A C 1
ATOM 2257 O O . LEU A 1 276 ? 26.884 -11.183 -21.355 1.00 93.94 276 LEU A O 1
ATOM 2261 N N . ASN A 1 277 ? 28.345 -9.491 -21.151 1.00 93.44 277 ASN A N 1
ATOM 2262 C CA . ASN A 1 277 ? 29.504 -10.259 -21.609 1.00 93.44 277 ASN A CA 1
ATOM 2263 C C . ASN A 1 277 ? 29.794 -11.453 -20.692 1.00 93.44 277 ASN A C 1
ATOM 2265 O O . ASN A 1 277 ? 30.115 -12.533 -21.179 1.00 93.44 277 ASN A O 1
ATOM 2269 N N . ASN A 1 278 ? 29.648 -11.281 -19.376 1.00 91.44 278 ASN A N 1
ATOM 2270 C CA . ASN A 1 278 ? 29.801 -12.377 -18.422 1.00 91.44 278 ASN A CA 1
ATOM 2271 C C . ASN A 1 278 ? 28.708 -13.439 -18.589 1.00 91.44 278 ASN A C 1
ATOM 2273 O O . ASN A 1 278 ? 29.032 -14.621 -18.596 1.00 91.44 278 ASN A O 1
ATOM 2277 N N . ILE A 1 279 ? 27.445 -13.038 -18.781 1.00 88.44 279 ILE A N 1
ATOM 2278 C CA . ILE A 1 279 ? 26.349 -13.982 -19.059 1.00 88.44 279 ILE A CA 1
ATOM 2279 C C . ILE A 1 279 ? 26.649 -14.783 -20.326 1.00 88.44 279 ILE A C 1
ATOM 2281 O O . ILE A 1 279 ? 26.623 -16.002 -20.272 1.00 88.44 279 ILE A O 1
ATOM 2285 N N . ASN A 1 280 ? 27.015 -14.124 -21.428 1.00 87.00 280 ASN A N 1
ATOM 2286 C CA . ASN A 1 280 ? 27.294 -14.804 -22.699 1.00 87.00 280 ASN A CA 1
ATOM 2287 C C . ASN A 1 280 ? 28.489 -15.774 -22.611 1.00 87.00 280 ASN A C 1
ATOM 2289 O O . ASN A 1 280 ? 28.542 -16.749 -23.353 1.00 87.00 280 ASN A O 1
ATOM 2293 N N . ARG A 1 281 ? 29.462 -15.509 -21.726 1.00 87.44 281 ARG A N 1
ATOM 2294 C CA . ARG A 1 281 ? 30.581 -16.429 -21.461 1.00 87.44 281 ARG A CA 1
ATOM 2295 C C . ARG A 1 281 ? 30.149 -17.651 -20.654 1.00 87.44 281 ARG A C 1
ATOM 2297 O O . ARG A 1 281 ? 30.629 -18.743 -20.924 1.00 87.44 281 ARG A O 1
ATOM 2304 N N . LEU A 1 282 ? 29.290 -17.453 -19.653 1.00 85.62 282 LEU A N 1
ATOM 2305 C CA . LEU A 1 282 ? 28.810 -18.517 -18.765 1.00 85.62 282 LEU A CA 1
ATOM 2306 C C . LEU A 1 282 ? 27.715 -19.374 -19.413 1.00 85.62 282 LEU A C 1
ATOM 2308 O O . LEU A 1 282 ? 27.631 -20.563 -19.129 1.00 85.62 282 LEU A O 1
ATOM 2312 N N . PHE A 1 283 ? 26.910 -18.780 -20.295 1.00 83.56 283 PHE A N 1
ATOM 2313 C CA . PHE A 1 283 ? 25.788 -19.412 -20.986 1.00 83.56 283 PHE A CA 1
ATOM 2314 C C . PHE A 1 283 ? 25.880 -19.135 -22.495 1.00 83.56 283 PHE A C 1
ATOM 2316 O O . PHE A 1 283 ? 25.190 -18.250 -23.007 1.00 83.56 283 PHE A O 1
ATOM 2323 N N . PRO A 1 284 ? 26.739 -19.865 -23.233 1.00 73.94 284 PRO A N 1
ATOM 2324 C CA . PRO A 1 284 ? 26.855 -19.710 -24.685 1.00 73.94 284 PRO A CA 1
ATOM 2325 C C . PRO A 1 284 ? 25.551 -20.056 -25.416 1.00 73.94 284 PRO A C 1
ATOM 2327 O O . PRO A 1 284 ? 25.262 -19.496 -26.472 1.00 73.94 284 PRO A O 1
ATOM 2330 N N . ASN A 1 285 ? 24.753 -20.960 -24.837 1.00 75.94 285 ASN A N 1
ATOM 2331 C CA . ASN A 1 285 ? 23.405 -21.276 -25.284 1.00 75.94 285 ASN A CA 1
ATOM 2332 C C . ASN A 1 285 ? 22.370 -20.500 -24.438 1.00 75.94 285 ASN A C 1
ATOM 2334 O O . ASN A 1 285 ? 22.252 -20.753 -23.237 1.00 75.94 285 ASN A O 1
ATOM 2338 N N . PRO A 1 286 ? 21.572 -19.593 -25.038 1.00 68.50 286 PRO A N 1
ATOM 2339 C CA . PRO A 1 286 ? 20.577 -18.795 -24.317 1.00 68.50 286 PRO A CA 1
ATOM 2340 C C . PRO A 1 286 ? 19.502 -19.609 -23.583 1.00 68.50 286 PRO A C 1
ATOM 2342 O O . PRO A 1 286 ? 18.897 -19.102 -22.638 1.00 68.50 286 PRO A O 1
ATOM 2345 N N . ALA A 1 287 ? 19.244 -20.856 -23.999 1.00 70.00 287 ALA A N 1
ATOM 2346 C CA . ALA A 1 287 ? 18.299 -21.742 -23.317 1.00 70.00 287 ALA A CA 1
ATOM 2347 C C . ALA A 1 287 ? 18.756 -22.095 -21.887 1.00 70.00 287 ALA A C 1
ATOM 2349 O O . ALA A 1 287 ? 17.924 -22.255 -20.991 1.00 70.00 287 ALA A O 1
ATOM 2350 N N . ASP A 1 288 ? 20.071 -22.118 -21.657 1.00 69.88 288 ASP A N 1
ATOM 2351 C CA . ASP A 1 288 ? 20.676 -22.511 -20.383 1.00 69.88 288 ASP A CA 1
ATOM 2352 C C . ASP A 1 288 ? 20.625 -21.377 -19.344 1.00 69.88 288 ASP A C 1
ATOM 2354 O O . ASP A 1 288 ? 20.752 -21.613 -18.142 1.00 69.88 288 ASP A O 1
ATOM 2358 N N . GLU A 1 289 ? 20.324 -20.142 -19.772 1.00 71.00 289 GLU A N 1
ATOM 2359 C CA . GLU A 1 289 ? 20.104 -19.010 -18.864 1.00 71.00 289 GLU A CA 1
ATOM 2360 C C . GLU A 1 289 ? 18.911 -19.232 -17.918 1.00 71.00 289 GLU A C 1
ATOM 2362 O O . GLU A 1 289 ? 18.824 -18.586 -16.871 1.00 71.00 289 GLU A O 1
ATOM 2367 N N . TYR A 1 290 ? 17.982 -20.138 -18.253 1.00 62.41 290 TYR A N 1
ATOM 2368 C CA . TYR A 1 290 ? 16.824 -20.453 -17.409 1.00 62.41 290 TYR A CA 1
ATOM 2369 C C . TYR A 1 290 ? 17.225 -20.934 -16.003 1.00 62.41 290 TYR A C 1
ATOM 2371 O O . TYR A 1 290 ? 16.484 -20.693 -15.043 1.00 62.41 290 TYR A O 1
ATOM 2379 N N . TYR A 1 291 ? 18.394 -21.570 -15.879 1.00 56.22 291 TYR A N 1
ATOM 2380 C CA . TYR A 1 291 ? 18.935 -22.084 -14.619 1.00 56.22 291 TYR A CA 1
ATOM 2381 C C . TYR A 1 291 ? 19.588 -20.998 -13.745 1.00 56.22 291 TYR A C 1
ATOM 2383 O O . TYR A 1 291 ? 19.835 -21.232 -12.564 1.00 56.22 291 TYR A O 1
ATOM 2391 N N . TYR A 1 292 ? 19.808 -19.793 -14.281 1.00 59.25 292 TYR A N 1
ATOM 2392 C CA . TYR A 1 292 ? 20.414 -18.656 -13.582 1.00 59.25 292 TYR A CA 1
ATOM 2393 C C . TYR A 1 292 ? 19.343 -17.731 -12.969 1.00 59.25 292 TYR A C 1
ATOM 2395 O O . TYR A 1 292 ? 19.167 -16.583 -13.393 1.00 59.25 292 TYR A O 1
ATOM 2403 N N . ARG A 1 293 ? 18.571 -18.255 -12.005 1.00 51.81 293 ARG A N 1
ATOM 2404 C CA . ARG A 1 293 ? 17.528 -17.509 -11.270 1.00 51.81 293 ARG A CA 1
ATOM 2405 C C . ARG A 1 293 ? 17.959 -17.049 -9.888 1.00 51.81 293 ARG A C 1
ATOM 2407 O O . ARG A 1 293 ? 18.493 -17.885 -9.134 1.00 51.81 293 ARG A O 1
#

Foldseek 3Di:
DPDPPPPDDLVRLLVVLLVCLLVVVLQVNQCSLCVSLVHHDPGSVPDDLVNSVVSDPDPSSNLSSLSNVLSVLLCVQPVDPHGDLVSLVVSLVSLVVNLVVQDALVSNLSSLVSNLVSVVNHPPDALVNSLVSLLSNLVSAAAQPDLVSLVVSLVVLVPRPDDLVSSLVSLVSSLRRHDCPDPCNVVSLVSNQVSLVVLLVVLVCLLPDPPRDLVSNLVSLVVNLVSLVSHPDQLLVSLVVNLVSLVSNLVSCVVVVNPVSNVVSVVVNVVSVVVNVVCCVVPVDSVVSVVVD